Protein AF-A0A2I0NIT7-F1 (afdb_monomer_lite)

Foldseek 3Di:
DDDFLVLQPPDDPVNLVLLCVLLVHRVSSLVCLQVLQLVSQCVRPPDDSVNSLVRSQSSVCSVVVHHQCVVQVDPVSVVVVVVVLVVVLVPDLFPVSSSVSSNDGDDDPVPVVVVVVVCVVVVVVVVLVVPDDPPFQAEEEDQDPVLQVLCVVASHHYDYHNDLVVCQRVQVSGQEYEYEPVCVVHDHDPNGHYDYDPSVPDDRCVRCVLVVLLVCLQCVVVLVVVLVVVVVVCVVPVCVPVVQDVVNSVVVVVVSVQHHNPSDGDPPPDPVVNVVVVCVVCVVVVVVVVVVD

Sequence (293 aa):
MIKNLRDIPRIGEKSANRLTEHFGSEKQALDAVINGEIAALCEVEGMTEKSAISLIQEAHAANEGVGIRDFLKTTEAYGIYERLMDRMSGFAHTGYAKTKLRLYIPYPSGKKERILKLQEEIGNIIGMAGKLDESELSGLLAATPENFELAKRFPISVQLVSNPGEAVDVARGYSHVIMDTAFATIDFPDDIDYEFLDLKRAETWQVVPEKELVFFSRNLDSINSAILVLKMIRQHDSGFCGNVTDKDIERLSSGLEDLSSSSDMKSGVDAEIDRCQHVLASLDDVIGRMEKQ

Radius of gyration: 25.9 Å; chains: 1; bounding box: 70×43×70 Å

pLDDT: mean 82.14, std 9.06, range [46.06, 93.94]

Structure (mmCIF, N/CA/C/O backbone):
data_AF-A0A2I0NIT7-F1
#
_entry.id   AF-A0A2I0NIT7-F1
#
loop_
_atom_site.group_PDB
_atom_site.id
_atom_site.type_symbol
_atom_site.label_atom_id
_atom_site.label_alt_id
_atom_site.label_comp_id
_atom_site.label_asym_id
_atom_site.label_entity_id
_atom_site.label_seq_id
_atom_site.pdbx_PDB_ins_code
_atom_site.Cartn_x
_atom_site.Cartn_y
_atom_site.Cartn_z
_atom_site.occupancy
_atom_site.B_iso_or_equiv
_atom_site.auth_seq_id
_atom_site.auth_comp_id
_atom_site.auth_asym_id
_atom_site.auth_atom_id
_atom_site.pdbx_PDB_model_num
ATOM 1 N N . MET A 1 1 ? -1.864 12.645 24.988 1.00 71.19 1 MET A N 1
ATOM 2 C CA . MET A 1 1 ? -1.071 11.630 24.276 1.00 71.19 1 MET A CA 1
ATOM 3 C C . MET A 1 1 ? -1.073 10.376 25.115 1.00 71.19 1 MET A C 1
ATOM 5 O O . MET A 1 1 ? -0.707 10.473 26.286 1.00 71.19 1 MET A O 1
ATOM 9 N N . ILE A 1 2 ? -1.543 9.269 24.549 1.00 85.31 2 ILE A N 1
ATOM 10 C CA . ILE A 1 2 ? -1.523 7.961 25.213 1.00 85.31 2 ILE A CA 1
ATOM 11 C C . ILE A 1 2 ? -0.073 7.486 25.345 1.00 85.31 2 ILE A C 1
ATOM 13 O O . ILE A 1 2 ? 0.723 7.678 24.426 1.00 85.31 2 ILE A O 1
ATOM 17 N N . LYS A 1 3 ? 0.290 6.952 26.510 1.00 85.56 3 LYS A N 1
ATOM 18 C CA . LYS A 1 3 ? 1.644 6.460 26.808 1.00 85.56 3 LYS A CA 1
ATOM 19 C C . LYS A 1 3 ? 1.666 4.959 27.056 1.00 85.56 3 LYS A C 1
ATOM 21 O O . LYS A 1 3 ? 2.694 4.342 26.814 1.00 85.56 3 LYS A O 1
ATOM 26 N N . ASN A 1 4 ? 0.542 4.409 27.508 1.00 90.25 4 ASN A N 1
ATOM 27 C CA . ASN A 1 4 ? 0.365 3.001 27.835 1.00 90.25 4 ASN A CA 1
ATOM 28 C C . ASN A 1 4 ? -0.943 2.481 27.221 1.00 90.25 4 ASN A C 1
ATOM 30 O O . ASN A 1 4 ? -1.862 3.259 26.947 1.00 90.25 4 ASN A O 1
ATOM 34 N N . LEU A 1 5 ? -1.084 1.160 27.077 1.00 89.31 5 LEU A N 1
ATOM 35 C CA . LEU A 1 5 ? -2.302 0.553 26.514 1.00 89.31 5 LEU A CA 1
ATOM 36 C C . LEU A 1 5 ? -3.551 0.878 27.341 1.00 89.31 5 LEU A C 1
ATOM 38 O O . LEU A 1 5 ? -4.639 1.063 26.803 1.00 89.31 5 LEU A O 1
ATOM 42 N N . ARG A 1 6 ? -3.386 0.984 28.662 1.00 90.19 6 ARG A N 1
ATOM 43 C CA . ARG A 1 6 ? -4.471 1.276 29.613 1.00 90.19 6 ARG A CA 1
ATOM 44 C C . ARG A 1 6 ? -4.977 2.720 29.557 1.00 90.19 6 ARG A C 1
ATOM 46 O O . ARG A 1 6 ? -5.993 3.013 30.182 1.00 90.19 6 ARG A O 1
ATOM 53 N N . ASP A 1 7 ? -4.295 3.604 28.828 1.00 88.50 7 ASP A N 1
ATOM 54 C CA . ASP A 1 7 ? -4.785 4.963 28.572 1.00 88.50 7 ASP A CA 1
ATOM 55 C C . ASP A 1 7 ? -5.891 4.970 27.504 1.00 88.50 7 ASP A C 1
ATOM 57 O O . ASP A 1 7 ? -6.638 5.944 27.387 1.00 88.50 7 ASP A O 1
ATOM 61 N N . ILE A 1 8 ? -6.005 3.890 26.722 1.00 88.50 8 ILE A N 1
ATOM 62 C CA . ILE A 1 8 ? -7.043 3.731 25.709 1.00 88.50 8 ILE A CA 1
ATOM 63 C C . ILE A 1 8 ? -8.345 3.325 26.416 1.00 88.50 8 ILE A C 1
ATOM 65 O O . ILE A 1 8 ? -8.349 2.365 27.199 1.00 88.50 8 ILE A O 1
ATOM 69 N N . PRO A 1 9 ? -9.468 4.023 26.161 1.00 82.06 9 PRO A N 1
ATOM 70 C CA . PRO A 1 9 ? -10.766 3.618 26.681 1.00 82.06 9 PRO A CA 1
ATOM 71 C C . PRO A 1 9 ? -11.042 2.131 26.418 1.00 82.06 9 PRO A C 1
ATOM 73 O O . PRO A 1 9 ? -10.605 1.567 25.426 1.00 82.06 9 PRO A O 1
ATOM 76 N N . ARG A 1 10 ? -11.752 1.472 27.343 1.00 79.00 10 ARG A N 1
ATOM 77 C CA . ARG A 1 10 ? -12.179 0.059 27.230 1.00 79.00 10 ARG A CA 1
ATOM 78 C C . ARG A 1 10 ? -11.057 -0.994 27.207 1.00 79.00 10 ARG A C 1
ATOM 80 O O . ARG A 1 10 ? -11.372 -2.184 27.288 1.00 79.00 10 ARG A O 1
ATOM 87 N N . ILE A 1 11 ? -9.780 -0.608 27.233 1.00 86.31 11 ILE A N 1
ATOM 88 C CA . ILE A 1 11 ? -8.667 -1.529 27.487 1.00 86.31 11 ILE A CA 1
ATOM 89 C C . ILE A 1 11 ? -8.478 -1.722 28.996 1.00 86.31 11 ILE A C 1
ATOM 91 O O . ILE A 1 11 ? -7.903 -0.903 29.711 1.00 86.31 11 ILE A O 1
ATOM 95 N N . GLY A 1 12 ? -8.983 -2.851 29.492 1.00 85.00 12 GLY A N 1
ATOM 96 C CA . GLY A 1 12 ? -8.708 -3.332 30.845 1.00 85.00 12 GLY A CA 1
ATOM 97 C C . GLY A 1 12 ? -7.403 -4.128 30.935 1.00 85.00 12 GLY A C 1
ATOM 98 O O . GLY A 1 12 ? -6.825 -4.530 29.928 1.00 85.00 12 GLY A O 1
ATOM 99 N N . GLU A 1 13 ? -6.988 -4.441 32.163 1.00 87.12 13 GLU A N 1
ATOM 100 C CA . GLU A 1 13 ? -5.743 -5.166 32.473 1.00 87.12 13 GLU A CA 1
ATOM 101 C C . GLU A 1 13 ? -5.593 -6.485 31.706 1.00 87.12 13 GLU A C 1
ATOM 103 O O . GLU A 1 13 ? -4.551 -6.754 31.122 1.00 87.12 13 GLU A O 1
ATOM 108 N N . LYS A 1 14 ? -6.670 -7.270 31.601 1.00 87.19 14 LYS A N 1
ATOM 109 C CA . LYS A 1 14 ? -6.663 -8.533 30.846 1.00 87.19 14 LYS A CA 1
ATOM 110 C C . LYS A 1 14 ? -6.441 -8.349 29.344 1.00 87.19 14 LYS A C 1
ATOM 112 O O . LYS A 1 14 ? -5.881 -9.228 28.701 1.00 87.19 14 LYS A O 1
ATOM 117 N N . SER A 1 15 ? -6.937 -7.260 28.759 1.00 87.62 15 SER A N 1
ATOM 118 C CA . SER A 1 15 ? -6.736 -6.983 27.332 1.00 87.62 15 SER A CA 1
ATOM 119 C C . SER A 1 15 ? -5.341 -6.421 27.083 1.00 87.62 15 SER A C 1
ATOM 121 O O . SER A 1 15 ? -4.691 -6.845 26.136 1.00 87.62 15 SER A O 1
ATOM 123 N N . ALA A 1 16 ? -4.855 -5.547 27.970 1.00 90.44 16 ALA A N 1
ATOM 124 C CA . ALA A 1 16 ? -3.492 -5.026 27.912 1.00 90.44 16 ALA A CA 1
ATOM 125 C C . ALA A 1 16 ? -2.443 -6.142 28.044 1.00 90.44 16 ALA A C 1
ATOM 127 O O . ALA A 1 16 ? -1.497 -6.175 27.262 1.00 90.44 16 ALA A O 1
ATOM 128 N N . ASN A 1 17 ? -2.644 -7.090 28.967 1.00 91.50 17 ASN A N 1
ATOM 129 C CA . ASN A 1 17 ? -1.740 -8.228 29.141 1.00 91.50 17 ASN A CA 1
ATOM 130 C C . ASN A 1 17 ? -1.733 -9.136 27.908 1.00 91.50 17 ASN A C 1
ATOM 132 O O . ASN A 1 17 ? -0.659 -9.456 27.425 1.00 91.50 17 ASN A O 1
ATOM 136 N N . ARG A 1 18 ? -2.901 -9.473 27.343 1.00 91.69 18 ARG A N 1
ATOM 137 C CA . ARG A 1 18 ? -2.980 -10.285 26.112 1.00 91.69 18 ARG A CA 1
ATOM 138 C C . ARG A 1 18 ? -2.267 -9.635 24.929 1.00 91.69 18 ARG A C 1
ATOM 140 O O . ARG A 1 18 ? -1.533 -10.304 24.215 1.00 91.69 18 ARG A O 1
ATOM 147 N N . LEU A 1 19 ? -2.468 -8.330 24.737 1.00 89.38 19 LEU A N 1
ATOM 148 C CA . LEU A 1 19 ? -1.761 -7.570 23.707 1.00 89.38 19 LEU A CA 1
ATOM 149 C C . LEU A 1 19 ? -0.247 -7.584 23.969 1.00 89.38 19 LEU A C 1
ATOM 151 O O . LEU A 1 19 ? 0.535 -7.883 23.078 1.00 89.38 19 LEU A O 1
ATOM 155 N N . THR A 1 20 ? 0.169 -7.329 25.206 1.00 92.81 20 THR A N 1
ATOM 156 C CA . THR A 1 20 ? 1.590 -7.320 25.584 1.00 92.81 20 THR A CA 1
ATOM 157 C C . THR A 1 20 ? 2.249 -8.689 25.403 1.00 92.81 20 THR A C 1
ATOM 159 O O . THR A 1 20 ? 3.376 -8.754 24.927 1.00 92.81 20 THR A O 1
ATOM 162 N N . GLU A 1 21 ? 1.558 -9.776 25.751 1.00 91.12 21 GLU A N 1
ATOM 163 C CA . GLU A 1 21 ? 2.037 -11.149 25.559 1.00 91.12 21 GLU A CA 1
ATOM 164 C C . GLU A 1 21 ? 2.190 -11.489 24.075 1.00 91.12 21 GLU A C 1
ATOM 166 O O . GLU A 1 21 ? 3.210 -12.053 23.690 1.00 91.12 21 GLU A O 1
ATOM 171 N N . HIS A 1 22 ? 1.220 -11.107 23.239 1.00 88.38 22 HIS A N 1
ATOM 172 C CA . HIS A 1 22 ? 1.264 -11.380 21.803 1.00 88.38 22 HIS A CA 1
ATOM 173 C C . HIS A 1 22 ? 2.363 -10.579 21.088 1.00 88.38 22 HIS A C 1
ATOM 175 O O . HIS A 1 22 ? 3.161 -11.142 20.347 1.00 88.38 22 HIS A O 1
ATOM 181 N N . PHE A 1 23 ? 2.448 -9.271 21.346 1.00 83.06 23 PHE A N 1
ATOM 182 C CA . PHE A 1 23 ? 3.416 -8.380 20.693 1.00 83.06 23 PHE A CA 1
ATOM 183 C C . PHE A 1 23 ? 4.796 -8.360 21.375 1.00 83.06 23 PHE A C 1
ATOM 185 O O . PHE A 1 23 ? 5.691 -7.645 20.932 1.00 83.06 23 PHE A O 1
ATOM 192 N N . GLY A 1 24 ? 4.981 -9.100 22.472 1.00 86.62 24 GLY A N 1
ATOM 193 C CA . GLY A 1 24 ? 6.237 -9.219 23.222 1.00 86.62 24 GLY A CA 1
ATOM 194 C C . GLY A 1 24 ? 6.539 -8.069 24.193 1.00 86.62 24 GLY A C 1
ATOM 195 O O . GLY A 1 24 ? 7.255 -8.269 25.177 1.00 86.62 24 GLY A O 1
ATOM 196 N N . SER A 1 25 ? 5.994 -6.870 23.972 1.00 90.62 25 SER A N 1
ATOM 197 C CA . SER A 1 25 ? 6.087 -5.755 24.921 1.00 90.62 25 SER A CA 1
ATOM 198 C C . SER A 1 25 ? 4.899 -4.798 24.827 1.00 90.62 25 SER A C 1
ATOM 200 O O . SER A 1 25 ? 4.266 -4.666 23.780 1.00 90.62 25 SER A O 1
ATOM 202 N N . GLU A 1 26 ? 4.621 -4.071 25.916 1.00 91.94 26 GLU A N 1
ATOM 203 C CA . GLU A 1 26 ? 3.537 -3.077 25.945 1.00 91.94 26 GLU A CA 1
ATOM 204 C C . GLU A 1 26 ? 3.777 -1.965 24.918 1.00 91.94 26 GLU A C 1
ATOM 206 O O . GLU A 1 26 ? 2.840 -1.490 24.280 1.00 91.94 26 GLU A O 1
ATOM 211 N N . LYS A 1 27 ? 5.045 -1.587 24.714 1.00 88.25 27 LYS A N 1
ATOM 212 C CA . LYS A 1 27 ? 5.421 -0.586 23.719 1.00 88.25 27 LYS A CA 1
ATOM 213 C C . LYS A 1 27 ? 5.084 -1.055 22.303 1.00 88.25 27 LYS A C 1
ATOM 215 O O . LYS A 1 27 ? 4.437 -0.315 21.578 1.00 88.25 27 LYS A O 1
ATOM 220 N N . GLN A 1 28 ? 5.476 -2.275 21.930 1.00 82.44 28 GLN A N 1
ATOM 221 C CA . GLN A 1 28 ? 5.192 -2.818 20.595 1.00 82.44 28 GLN A CA 1
ATOM 222 C C . GLN A 1 28 ? 3.690 -2.979 20.355 1.00 82.44 28 GLN A C 1
ATOM 224 O O . GLN A 1 28 ? 3.200 -2.628 19.289 1.00 82.44 28 GLN A O 1
ATOM 229 N N . ALA A 1 29 ? 2.946 -3.429 21.366 1.00 88.25 29 ALA A N 1
ATOM 230 C CA . ALA A 1 29 ? 1.492 -3.490 21.292 1.00 88.25 29 ALA A CA 1
ATOM 231 C C . ALA A 1 29 ? 0.857 -2.102 21.103 1.00 88.25 29 ALA A C 1
ATOM 233 O O . ALA A 1 29 ? -0.065 -1.940 20.305 1.00 88.25 29 ALA A O 1
ATOM 234 N N . LEU A 1 30 ? 1.332 -1.092 21.838 1.00 90.00 30 LEU A N 1
ATOM 235 C CA . LEU A 1 30 ? 0.838 0.276 21.703 1.00 90.00 30 LEU A CA 1
ATOM 236 C C . LEU A 1 30 ? 1.176 0.860 20.326 1.00 90.00 30 LEU A C 1
ATOM 238 O O . LEU A 1 30 ? 0.314 1.490 19.716 1.00 90.00 30 LEU A O 1
ATOM 242 N N . ASP A 1 31 ? 2.391 0.621 19.830 1.00 83.75 31 ASP A N 1
ATOM 243 C CA . ASP A 1 31 ? 2.833 1.046 18.501 1.00 83.75 31 ASP A CA 1
ATOM 244 C C . ASP A 1 31 ? 1.951 0.411 17.409 1.00 83.75 31 ASP A C 1
ATOM 246 O O . ASP A 1 31 ? 1.450 1.133 16.546 1.00 83.75 31 ASP A O 1
ATOM 250 N N . ALA A 1 32 ? 1.651 -0.890 17.502 1.00 81.75 32 ALA A N 1
ATOM 251 C CA . ALA A 1 32 ? 0.750 -1.586 16.577 1.00 81.75 32 ALA A CA 1
ATOM 252 C C . ALA A 1 32 ? -0.663 -0.971 16.555 1.00 81.75 32 ALA A C 1
ATOM 254 O O . ALA A 1 32 ? -1.250 -0.750 15.491 1.00 81.75 32 ALA A O 1
ATOM 255 N N . VAL A 1 33 ? -1.203 -0.613 17.727 1.00 88.62 33 VAL A N 1
ATOM 256 C CA . VAL A 1 33 ? -2.505 0.068 17.826 1.00 88.62 33 VAL A CA 1
ATOM 257 C C . VAL A 1 33 ? -2.450 1.480 17.235 1.00 88.62 33 VAL A C 1
ATOM 259 O O . VAL A 1 33 ? -3.346 1.865 16.486 1.00 88.62 33 VAL A O 1
ATOM 262 N N . ILE A 1 34 ? -1.419 2.267 17.547 1.00 85.06 34 ILE A N 1
ATOM 263 C CA . ILE A 1 34 ? -1.290 3.650 17.060 1.00 85.06 34 ILE A CA 1
ATOM 264 C C . ILE A 1 34 ? -1.118 3.682 15.538 1.00 85.06 34 ILE A C 1
ATOM 266 O O . ILE A 1 34 ? -1.751 4.507 14.874 1.00 85.06 34 ILE A O 1
ATOM 270 N N . ASN A 1 35 ? -0.309 2.774 14.992 1.00 80.50 35 ASN A N 1
ATOM 271 C CA . ASN A 1 35 ? -0.033 2.677 13.558 1.00 80.50 35 ASN A CA 1
ATOM 272 C C . ASN A 1 35 ? -1.198 2.075 12.761 1.00 80.50 35 ASN A C 1
ATOM 274 O O . ASN A 1 35 ? -1.220 2.179 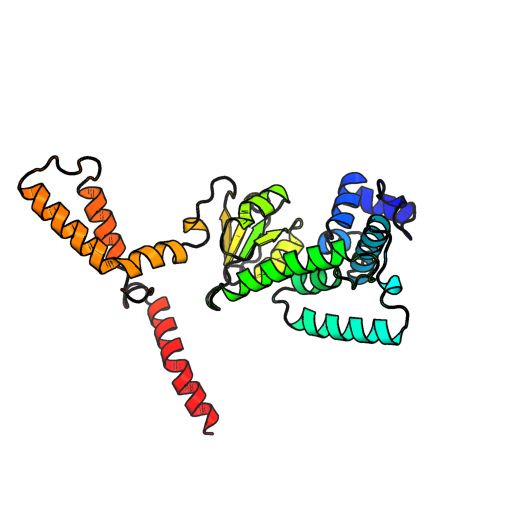11.536 1.00 80.50 35 ASN A O 1
ATOM 278 N N . GLY A 1 36 ? -2.193 1.503 13.444 1.00 82.69 36 GLY A N 1
ATOM 279 C CA . GLY A 1 36 ? -3.371 0.932 12.808 1.00 82.69 36 GLY A CA 1
ATOM 280 C C . GLY A 1 36 ? -3.103 -0.414 12.137 1.00 82.69 36 GLY A C 1
ATOM 281 O O . GLY A 1 36 ? -3.652 -0.679 11.069 1.00 82.69 36 GLY A O 1
ATOM 282 N N . GLU A 1 37 ? -2.274 -1.261 12.751 1.00 79.56 37 GLU A N 1
ATOM 283 C CA . GLU A 1 37 ? -1.914 -2.597 12.256 1.00 79.56 37 GLU A CA 1
ATOM 284 C C . GLU A 1 37 ? -3.060 -3.597 12.494 1.00 79.56 37 GLU A C 1
ATOM 286 O O . GLU A 1 37 ? -3.019 -4.448 13.383 1.00 79.56 37 GLU A O 1
ATOM 291 N N . ILE A 1 38 ? -4.143 -3.458 11.722 1.00 83.25 38 ILE A N 1
ATOM 292 C CA . ILE A 1 38 ? -5.390 -4.210 11.940 1.00 83.25 38 ILE A CA 1
ATOM 293 C C . ILE A 1 38 ? -5.164 -5.721 11.848 1.00 83.25 38 ILE A C 1
ATOM 295 O O . ILE A 1 38 ? -5.702 -6.454 12.678 1.00 83.25 38 ILE A O 1
ATOM 299 N N . ALA A 1 39 ? -4.372 -6.187 10.880 1.00 74.56 39 ALA A N 1
ATOM 300 C CA . ALA A 1 39 ? -4.123 -7.613 10.700 1.00 74.56 39 ALA A CA 1
ATOM 301 C C . ALA A 1 39 ? -3.380 -8.210 11.902 1.00 74.56 39 ALA A C 1
ATOM 303 O O . ALA A 1 39 ? -3.858 -9.182 12.479 1.00 74.56 39 ALA A O 1
ATOM 304 N N . ALA A 1 40 ? -2.287 -7.576 12.342 1.00 76.62 40 ALA A N 1
ATOM 305 C CA . ALA A 1 40 ? -1.541 -7.999 13.529 1.00 76.62 40 ALA A CA 1
ATOM 306 C C . ALA A 1 40 ? -2.426 -8.022 14.788 1.00 76.62 40 ALA A C 1
ATOM 308 O O . ALA A 1 40 ? -2.362 -8.941 15.598 1.00 76.62 40 ALA A O 1
ATOM 309 N N . LEU A 1 41 ? -3.330 -7.050 14.939 1.00 84.31 41 LEU A N 1
ATOM 310 C CA . LEU A 1 41 ? -4.280 -7.056 16.052 1.00 84.31 41 LEU A CA 1
ATOM 311 C C . LEU A 1 41 ? -5.270 -8.225 15.980 1.00 84.31 41 LEU A C 1
ATOM 313 O O . LEU A 1 41 ? -5.652 -8.736 17.029 1.00 84.31 41 LEU A O 1
ATOM 317 N N . CYS A 1 42 ? -5.691 -8.654 14.788 1.00 82.25 42 CYS A N 1
ATOM 318 C CA . CYS A 1 42 ? -6.625 -9.773 14.619 1.00 82.25 42 CYS A CA 1
ATOM 319 C C . CYS A 1 42 ? -6.020 -11.141 14.966 1.00 82.25 42 CYS A C 1
ATOM 321 O O . CYS A 1 42 ? -6.771 -12.081 15.210 1.00 82.25 42 CYS A O 1
ATOM 323 N N . GLU A 1 43 ? -4.693 -11.263 15.027 1.00 81.31 43 GLU A N 1
ATOM 324 C CA . GLU A 1 43 ? -4.019 -12.495 15.464 1.00 81.31 43 GLU A CA 1
ATOM 325 C C . GLU A 1 43 ? -4.094 -12.707 16.981 1.00 81.31 43 GLU A C 1
ATOM 327 O O . GLU A 1 43 ? -3.906 -13.819 17.482 1.00 81.31 43 GLU A O 1
ATOM 332 N N . VAL A 1 44 ? -4.410 -11.651 17.731 1.00 87.31 44 VAL A N 1
ATOM 333 C CA . VAL A 1 44 ? -4.586 -11.717 19.179 1.00 87.31 44 VAL A CA 1
ATOM 334 C C . VAL A 1 44 ? -5.857 -12.500 19.500 1.00 87.31 44 VAL A C 1
ATOM 336 O O . VAL A 1 44 ? -6.943 -12.199 19.002 1.00 87.31 44 VAL A O 1
ATOM 339 N N . GLU A 1 45 ? -5.753 -13.477 20.402 1.00 81.56 45 GLU A N 1
ATOM 340 C CA . GLU A 1 45 ? -6.876 -14.345 20.756 1.00 81.56 45 GLU A CA 1
ATOM 341 C C . GLU A 1 45 ? -8.121 -13.550 21.206 1.00 81.56 45 GLU A C 1
ATOM 343 O O . GLU A 1 45 ? -8.111 -12.773 22.175 1.00 81.56 45 GLU A O 1
ATOM 348 N N . GLY A 1 46 ? -9.229 -13.786 20.497 1.00 82.75 46 GLY A N 1
ATOM 349 C CA . GLY A 1 46 ? -10.513 -13.129 20.736 1.00 82.75 46 GLY A CA 1
ATOM 350 C C . GLY A 1 46 ? -10.630 -11.724 20.139 1.00 82.75 46 GLY A C 1
ATOM 351 O O . GLY A 1 46 ? -11.606 -11.033 20.444 1.00 82.75 46 GLY A O 1
ATOM 352 N N . MET A 1 47 ? -9.676 -11.291 19.310 1.00 86.88 47 MET A N 1
ATOM 353 C CA . MET A 1 47 ? -9.753 -10.039 18.564 1.00 86.88 47 MET A CA 1
ATOM 354 C C . MET A 1 47 ? -10.340 -10.278 17.169 1.00 86.88 47 MET A C 1
ATOM 356 O O . MET A 1 47 ? -9.790 -10.990 16.343 1.00 86.88 47 MET A O 1
ATOM 360 N N . THR A 1 48 ? -11.482 -9.654 16.898 1.00 88.00 48 THR A N 1
ATOM 361 C CA . THR A 1 48 ? -12.077 -9.585 15.554 1.00 88.00 48 THR A CA 1
ATOM 362 C C . THR A 1 48 ? -11.603 -8.335 14.813 1.00 88.00 48 THR A C 1
ATOM 364 O O . THR A 1 48 ? -11.242 -7.343 15.448 1.00 88.00 48 THR A O 1
ATOM 367 N N . GLU A 1 49 ? -11.731 -8.310 13.486 1.00 84.12 49 GLU A N 1
ATOM 368 C CA . GLU A 1 49 ? -11.453 -7.117 12.669 1.00 84.12 49 GLU A CA 1
ATOM 369 C C . GLU A 1 49 ? -12.230 -5.886 13.161 1.00 84.12 49 GLU A C 1
ATOM 371 O O . GLU A 1 49 ? -11.674 -4.808 13.366 1.00 84.12 49 GLU A O 1
ATOM 376 N N . LYS A 1 50 ? -13.520 -6.062 13.466 1.00 85.75 50 LYS A N 1
ATOM 377 C CA . LYS A 1 50 ? -14.373 -4.983 13.973 1.00 85.75 50 LYS A CA 1
ATOM 378 C C . LYS A 1 50 ? -13.897 -4.451 15.327 1.00 85.75 50 LYS A C 1
ATOM 380 O O . LYS A 1 50 ? -13.948 -3.244 15.560 1.00 85.75 50 LYS A O 1
ATOM 385 N N . SER A 1 51 ? -13.451 -5.330 16.225 1.00 87.94 51 SER A N 1
ATOM 386 C CA . SER A 1 51 ? -12.904 -4.905 17.518 1.00 87.94 51 SER A CA 1
ATOM 387 C C . SER A 1 51 ? -11.523 -4.266 17.379 1.00 87.94 51 SER A C 1
ATOM 389 O O . SER A 1 51 ? -11.260 -3.300 18.086 1.00 87.94 51 SER A O 1
ATOM 391 N N . ALA A 1 52 ? -10.684 -4.731 16.448 1.00 88.94 52 ALA A N 1
ATOM 392 C CA . ALA A 1 52 ? -9.389 -4.123 16.150 1.00 88.94 52 ALA A CA 1
ATOM 393 C C . ALA A 1 52 ? -9.554 -2.695 15.601 1.00 88.94 52 ALA A C 1
ATOM 395 O O . ALA A 1 52 ? -8.959 -1.761 16.134 1.00 88.94 52 ALA A O 1
ATOM 396 N N . ILE A 1 53 ? -10.445 -2.497 14.620 1.00 88.62 53 ILE A N 1
ATOM 397 C CA . ILE A 1 53 ? -10.785 -1.164 14.093 1.00 88.62 53 ILE A CA 1
ATOM 398 C C . ILE A 1 53 ? -11.303 -0.256 15.215 1.00 88.62 53 ILE A C 1
ATOM 400 O O . ILE A 1 53 ? -10.848 0.878 15.348 1.00 88.62 53 ILE A O 1
ATOM 404 N N . SER A 1 54 ? -12.225 -0.755 16.048 1.00 88.44 54 SER A N 1
ATOM 405 C CA . SER A 1 54 ? -12.760 0.016 17.178 1.00 88.44 54 SER A CA 1
ATOM 406 C C . SER A 1 54 ? -11.661 0.421 18.161 1.00 88.44 54 SER A C 1
ATOM 408 O O . SER A 1 54 ? -11.663 1.552 18.638 1.00 88.44 54 SER A O 1
ATOM 410 N N . LEU A 1 55 ? -10.718 -0.478 18.455 1.00 90.62 55 LEU A N 1
ATOM 411 C CA . LEU A 1 55 ? -9.599 -0.211 19.354 1.00 90.62 55 LEU A CA 1
ATOM 412 C C . LEU A 1 55 ? -8.681 0.890 18.807 1.00 90.62 55 LEU A C 1
ATOM 414 O O . LEU A 1 55 ? -8.342 1.824 19.533 1.00 90.62 55 LEU A O 1
ATOM 418 N N . ILE A 1 56 ? -8.318 0.808 17.527 1.00 91.00 56 ILE A N 1
ATOM 419 C CA . ILE A 1 56 ? -7.477 1.815 16.867 1.00 91.00 56 ILE A CA 1
ATOM 420 C C . ILE A 1 56 ? -8.179 3.175 16.863 1.00 91.00 56 ILE A C 1
ATOM 422 O O . ILE A 1 56 ? -7.582 4.179 17.250 1.00 91.00 56 ILE A O 1
ATOM 426 N N . GLN A 1 57 ? -9.464 3.218 16.499 1.00 89.06 57 GLN A N 1
ATOM 427 C CA . GLN A 1 57 ? -10.244 4.457 16.514 1.00 89.06 57 GLN A CA 1
ATOM 428 C C . GLN A 1 57 ? -10.327 5.068 17.921 1.00 89.06 57 GLN A C 1
ATOM 430 O O . GLN A 1 57 ? -10.257 6.288 18.063 1.00 89.06 57 GLN A O 1
ATOM 435 N N . GLU A 1 58 ? -10.450 4.250 18.970 1.00 89.38 58 GLU A N 1
ATOM 436 C CA . GLU A 1 58 ? -10.439 4.720 20.361 1.00 89.38 58 GLU A CA 1
ATOM 437 C C . GLU A 1 58 ? -9.067 5.264 20.777 1.00 89.38 58 GLU A C 1
ATOM 439 O O . GLU A 1 58 ? -8.995 6.302 21.440 1.00 89.38 58 GLU A O 1
ATOM 444 N N . ALA A 1 59 ? -7.981 4.621 20.347 1.00 90.62 59 ALA A N 1
ATOM 445 C CA . ALA A 1 59 ? -6.626 5.102 20.583 1.00 90.62 59 ALA A CA 1
ATOM 446 C C . ALA A 1 59 ? -6.364 6.437 19.869 1.00 90.62 59 ALA A C 1
ATOM 448 O O . ALA A 1 59 ? -5.868 7.384 20.485 1.00 90.62 59 ALA A O 1
ATOM 449 N N . HIS A 1 60 ? -6.754 6.554 18.596 1.00 88.50 60 HIS A N 1
ATOM 450 C CA . HIS A 1 60 ? -6.675 7.804 17.832 1.00 88.50 60 HIS A CA 1
ATOM 451 C C . HIS A 1 60 ? -7.518 8.898 18.480 1.00 88.50 60 HIS A C 1
ATOM 453 O O . HIS A 1 60 ? -7.019 10.004 18.684 1.00 88.50 60 HIS A O 1
ATOM 459 N N . ALA A 1 61 ? -8.738 8.576 18.915 1.00 88.12 61 ALA A N 1
ATOM 460 C CA . ALA A 1 61 ? -9.601 9.524 19.607 1.00 88.12 61 ALA A CA 1
ATOM 461 C C . ALA A 1 61 ? -8.992 10.018 20.925 1.00 88.12 61 ALA A C 1
ATOM 463 O O . ALA A 1 61 ? -9.055 11.211 21.220 1.00 88.12 61 ALA A O 1
ATOM 464 N N . ALA A 1 62 ? -8.352 9.137 21.698 1.00 87.25 62 ALA A N 1
ATOM 465 C CA . ALA A 1 62 ? -7.638 9.516 22.915 1.00 87.25 62 ALA A CA 1
ATOM 466 C C . ALA A 1 62 ? -6.409 10.399 22.623 1.00 87.25 62 ALA A C 1
ATOM 468 O O . ALA A 1 62 ? -6.076 11.291 23.410 1.00 87.25 62 ALA A O 1
ATOM 469 N N . ASN A 1 63 ? -5.739 10.185 21.488 1.00 86.31 63 ASN A N 1
ATOM 470 C CA . ASN A 1 63 ? -4.565 10.960 21.095 1.00 86.31 63 ASN A CA 1
ATOM 471 C C . ASN A 1 63 ? -4.927 12.342 20.538 1.00 86.31 63 ASN A C 1
ATOM 473 O O . ASN A 1 63 ? -4.289 13.340 20.877 1.00 86.31 63 ASN A O 1
ATOM 477 N N . GLU A 1 64 ? -5.961 12.405 19.705 1.00 83.25 64 GLU A N 1
ATOM 478 C CA . GLU A 1 64 ? -6.401 13.618 19.018 1.00 83.25 64 GLU A CA 1
ATOM 479 C C . GLU A 1 64 ? -7.457 14.397 19.820 1.00 83.25 64 GLU A C 1
ATOM 481 O O . GLU A 1 64 ? -7.723 15.568 19.530 1.00 83.25 64 GLU A O 1
ATOM 486 N N . GLY A 1 65 ? -8.028 13.787 20.861 1.00 86.62 65 GLY A N 1
ATOM 487 C CA . GLY A 1 65 ? -9.058 14.362 21.728 1.00 86.62 65 GLY A CA 1
ATOM 488 C C . GLY A 1 65 ? -10.430 14.476 21.063 1.00 86.62 65 GLY A C 1
ATOM 489 O O . GLY A 1 65 ? -11.236 15.298 21.493 1.00 86.62 65 GLY A O 1
ATOM 490 N N . VAL A 1 66 ? -10.660 13.729 19.981 1.00 87.81 66 VAL A N 1
ATOM 491 C CA . VAL A 1 66 ? -11.892 13.750 19.185 1.00 87.81 66 VAL A CA 1
ATOM 492 C C . VAL A 1 66 ? -12.163 12.353 18.648 1.00 87.81 66 VAL A C 1
ATOM 494 O O . VAL A 1 66 ? -11.310 11.771 17.989 1.00 87.81 66 VAL A O 1
ATOM 497 N N . GLY A 1 67 ? -13.367 11.844 18.878 1.00 87.62 67 GLY A N 1
ATOM 498 C CA . GLY A 1 67 ? -13.861 10.602 18.302 1.00 87.62 67 GLY A CA 1
ATOM 499 C C . GLY A 1 67 ? -14.881 10.824 17.187 1.00 87.62 67 GLY A C 1
ATOM 500 O O . GLY A 1 67 ? -15.436 11.904 16.986 1.00 87.62 67 GLY A O 1
ATOM 501 N N . ILE A 1 68 ? -15.207 9.737 16.492 1.00 87.50 68 ILE A N 1
ATOM 502 C CA . ILE A 1 68 ? -16.144 9.733 15.361 1.00 87.50 68 ILE A CA 1
ATOM 503 C C . ILE A 1 68 ? -17.532 10.318 15.698 1.00 87.50 68 ILE A C 1
ATOM 505 O O . ILE A 1 68 ? -18.168 10.968 14.865 1.00 87.50 68 ILE A O 1
ATOM 509 N N . ARG A 1 69 ? -17.998 10.132 16.940 1.00 88.12 69 ARG A N 1
ATOM 510 C CA . ARG A 1 69 ? -19.303 10.616 17.425 1.00 88.12 69 ARG A CA 1
ATOM 511 C C . ARG A 1 69 ? -19.340 12.120 17.711 1.00 88.12 69 ARG A C 1
ATOM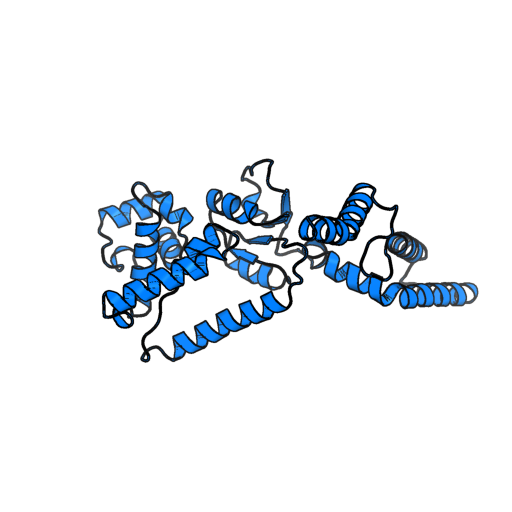 513 O O . ARG A 1 69 ? -20.435 12.674 17.790 1.00 88.12 69 ARG A O 1
ATOM 520 N N . ASP A 1 70 ? -18.191 12.788 17.811 1.00 88.94 70 ASP A N 1
ATOM 521 C CA . ASP A 1 70 ? -18.140 14.244 18.003 1.00 88.94 70 ASP A CA 1
ATOM 522 C C . ASP A 1 70 ? -18.597 14.999 16.748 1.00 88.94 70 ASP A C 1
ATOM 524 O O . ASP A 1 70 ? -19.193 16.078 16.844 1.00 88.94 70 ASP A O 1
ATOM 528 N N . PHE A 1 71 ? -18.375 14.401 15.572 1.00 90.81 71 PHE A N 1
ATOM 529 C CA . PHE A 1 71 ? -18.928 14.861 14.301 1.00 90.81 71 PHE A CA 1
ATOM 530 C C . PHE A 1 71 ? -20.265 14.174 13.983 1.00 90.81 71 PHE A C 1
ATOM 532 O O . PHE A 1 71 ? -21.272 14.840 13.738 1.00 90.81 71 PHE A O 1
ATOM 539 N N . LEU A 1 72 ? -20.306 12.839 14.037 1.00 92.19 72 LEU A N 1
ATOM 540 C CA . LEU A 1 72 ? -21.485 12.032 13.704 1.00 92.19 72 LEU A CA 1
ATOM 541 C C . LEU A 1 72 ? -22.396 11.848 14.925 1.00 92.19 72 LEU A C 1
ATOM 543 O O . LEU A 1 72 ? -22.533 10.750 15.473 1.00 92.19 72 LEU A O 1
ATOM 547 N N . LYS A 1 73 ? -23.017 12.951 15.358 1.00 90.06 73 LYS A N 1
ATOM 548 C CA . LYS A 1 73 ? -23.796 13.014 16.607 1.00 90.06 73 LYS A CA 1
ATOM 549 C C . LYS A 1 73 ? -25.064 12.164 16.603 1.00 90.06 73 LYS A C 1
ATOM 551 O O . LYS A 1 73 ? -25.463 11.674 17.656 1.00 90.06 73 LYS A O 1
ATOM 556 N N . THR A 1 74 ? -25.712 12.004 15.450 1.00 93.94 74 THR A N 1
ATOM 557 C CA . THR A 1 74 ? -26.962 11.240 15.337 1.00 93.94 74 THR A CA 1
ATOM 558 C C . THR A 1 74 ? -26.720 9.853 14.754 1.00 93.94 74 THR A C 1
ATOM 560 O O . THR A 1 74 ? -25.748 9.611 14.031 1.00 93.94 74 THR A O 1
ATOM 563 N N . THR A 1 75 ? -27.618 8.921 15.064 1.00 92.44 75 THR A N 1
ATOM 564 C CA . THR A 1 75 ? -27.580 7.560 14.514 1.00 92.44 75 THR A CA 1
ATOM 565 C C . THR A 1 75 ? -27.739 7.580 12.996 1.00 92.44 75 THR A C 1
ATOM 567 O O . THR A 1 75 ? -27.085 6.809 12.300 1.00 92.44 75 THR A O 1
ATOM 570 N N . GLU A 1 76 ? -28.536 8.507 12.469 1.00 93.44 76 GLU A N 1
ATOM 571 C CA . GLU A 1 76 ? -28.759 8.693 11.037 1.00 93.44 76 GLU A CA 1
ATOM 572 C C . GLU A 1 76 ? -27.490 9.188 10.337 1.00 93.44 76 GLU A C 1
ATOM 574 O O . GLU A 1 76 ? -27.126 8.650 9.293 1.00 93.44 76 GLU A O 1
ATOM 579 N N . ALA A 1 77 ? -26.781 10.161 10.924 1.00 91.50 77 ALA A N 1
ATOM 580 C CA . ALA A 1 77 ? -25.516 10.661 10.387 1.00 91.50 77 ALA A CA 1
ATOM 581 C C . ALA A 1 77 ? -24.452 9.557 10.366 1.00 91.50 77 ALA A C 1
ATOM 583 O O . ALA A 1 77 ? -23.773 9.368 9.357 1.00 91.50 77 ALA A O 1
ATOM 584 N N . TYR A 1 78 ? -24.363 8.780 11.449 1.00 91.44 78 TYR A N 1
ATOM 585 C CA . TYR A 1 78 ? -23.487 7.613 11.506 1.00 91.44 78 TYR A CA 1
ATOM 586 C C . TYR A 1 78 ? -23.864 6.559 10.452 1.00 91.44 78 TYR A C 1
ATOM 588 O O . TYR A 1 78 ? -22.996 6.035 9.763 1.00 91.44 78 TYR A O 1
ATOM 596 N N . GLY A 1 79 ? -25.160 6.304 10.251 1.00 91.81 79 GLY A N 1
ATOM 597 C CA . GLY A 1 79 ? -25.639 5.383 9.220 1.00 91.81 79 GLY A CA 1
ATOM 598 C C . GLY A 1 79 ? -25.343 5.847 7.789 1.00 91.81 79 GLY A C 1
ATOM 599 O O . GLY A 1 79 ? -25.091 5.016 6.920 1.00 91.81 79 GLY A O 1
ATOM 600 N N . ILE A 1 80 ? -25.351 7.159 7.519 1.00 92.88 80 ILE A N 1
ATOM 601 C CA . ILE A 1 80 ? -24.913 7.708 6.224 1.00 92.88 80 ILE A CA 1
ATOM 602 C C . ILE A 1 80 ? -23.413 7.477 6.031 1.00 92.88 80 ILE A C 1
ATOM 604 O O . ILE A 1 80 ? -23.013 7.017 4.965 1.00 92.88 80 ILE A O 1
ATOM 608 N N . TYR A 1 81 ? -22.604 7.764 7.053 1.00 91.81 81 TYR A N 1
ATOM 609 C CA . TYR A 1 81 ? -21.162 7.524 7.024 1.00 91.81 81 TYR A CA 1
ATOM 610 C C . TYR A 1 81 ? -20.830 6.057 6.733 1.00 91.81 81 TYR A C 1
ATOM 612 O O . TYR A 1 81 ? -20.072 5.799 5.807 1.00 91.81 81 TYR A O 1
ATOM 620 N N . GLU A 1 82 ? -21.444 5.102 7.438 1.00 90.06 82 GLU A N 1
ATOM 621 C CA . GLU A 1 82 ? -21.199 3.669 7.206 1.00 90.06 82 GLU A CA 1
ATOM 622 C C . GLU A 1 82 ? -21.491 3.278 5.751 1.00 90.06 82 GLU A C 1
ATOM 624 O O . GLU A 1 82 ? -20.665 2.641 5.104 1.00 90.06 82 GLU A O 1
ATOM 629 N N . ARG A 1 83 ? -22.610 3.750 5.179 1.00 92.62 83 ARG A N 1
ATOM 630 C CA . ARG A 1 83 ? -22.941 3.490 3.767 1.00 92.62 83 ARG A CA 1
ATOM 631 C C . ARG A 1 83 ? -21.941 4.111 2.791 1.00 92.62 83 ARG A C 1
ATOM 633 O O . ARG A 1 83 ? -21.682 3.531 1.738 1.00 92.62 83 ARG A O 1
ATOM 640 N N . LEU A 1 84 ? -21.414 5.297 3.103 1.00 91.38 84 LEU A N 1
ATOM 641 C CA . LEU A 1 84 ? -20.369 5.928 2.297 1.00 91.38 84 LEU A CA 1
ATOM 642 C C . LEU A 1 84 ? -19.075 5.121 2.371 1.00 91.38 84 LEU A C 1
ATOM 644 O O . LEU A 1 84 ? -18.494 4.828 1.330 1.00 91.38 84 LEU A O 1
ATOM 648 N N . MET A 1 85 ? -18.671 4.704 3.570 1.00 89.25 85 MET A N 1
ATOM 649 C CA . MET A 1 85 ? -17.482 3.882 3.773 1.00 89.25 85 MET A CA 1
ATOM 650 C C . MET A 1 85 ? -17.592 2.532 3.072 1.00 89.25 85 MET A C 1
ATOM 652 O O . MET A 1 85 ? -16.641 2.117 2.414 1.00 89.25 85 MET A O 1
ATOM 656 N N . ASP A 1 86 ? -18.747 1.871 3.127 1.00 88.75 86 ASP A N 1
ATOM 657 C CA . ASP A 1 86 ? -18.982 0.624 2.396 1.00 88.75 86 ASP A CA 1
ATOM 658 C C . ASP A 1 86 ? -18.824 0.823 0.886 1.00 88.75 86 ASP A C 1
ATOM 660 O O . ASP A 1 86 ? -18.179 0.017 0.216 1.00 88.75 86 ASP A O 1
ATOM 664 N N . ARG A 1 87 ? -19.347 1.930 0.347 1.00 90.50 87 ARG A N 1
ATOM 665 C CA . ARG A 1 87 ? -19.247 2.217 -1.086 1.00 90.50 87 ARG A CA 1
ATOM 666 C C . ARG A 1 87 ? -17.837 2.613 -1.514 1.00 90.50 87 ARG A C 1
ATOM 668 O O . ARG A 1 87 ? -17.386 2.147 -2.550 1.00 90.50 87 ARG A O 1
ATOM 675 N N . MET A 1 88 ? -17.145 3.435 -0.729 1.00 86.38 88 MET A N 1
ATOM 676 C CA . MET A 1 88 ? -15.757 3.833 -0.992 1.00 86.38 88 MET A CA 1
ATOM 677 C C . MET A 1 88 ? -14.810 2.638 -0.896 1.00 86.38 88 MET A C 1
ATOM 679 O O . MET A 1 88 ? -13.994 2.418 -1.782 1.00 86.38 88 MET A O 1
ATOM 683 N N . SER A 1 89 ? -14.954 1.839 0.160 1.00 84.56 89 SER A N 1
ATOM 684 C CA . SER A 1 89 ? -14.116 0.663 0.390 1.00 84.56 89 SER A CA 1
ATOM 685 C C . SER A 1 89 ? -14.362 -0.449 -0.637 1.00 84.56 89 SER A C 1
ATOM 687 O O . SER A 1 89 ? -13.473 -1.256 -0.877 1.00 84.56 89 SER A O 1
ATOM 689 N N . GLY A 1 90 ? -15.515 -0.458 -1.315 1.00 82.25 90 GLY A N 1
ATOM 690 C CA . GLY A 1 90 ? -15.781 -1.342 -2.453 1.00 82.25 90 GLY A CA 1
ATOM 691 C C . GLY A 1 90 ? -14.888 -1.106 -3.678 1.00 82.25 90 GLY A C 1
ATOM 692 O O . GLY A 1 90 ? -14.773 -2.006 -4.501 1.00 82.25 90 GLY A O 1
ATOM 693 N N . PHE A 1 91 ? -14.242 0.059 -3.791 1.00 80.56 91 PHE A N 1
ATOM 694 C CA . PHE A 1 91 ? -13.260 0.345 -4.846 1.00 80.56 91 PHE A CA 1
ATOM 695 C C . PHE A 1 91 ? -11.824 -0.016 -4.447 1.00 80.56 91 PHE A C 1
ATOM 697 O O . PHE A 1 91 ? -10.910 0.126 -5.254 1.00 80.56 91 PHE A O 1
ATOM 704 N N . ALA A 1 92 ? -11.594 -0.440 -3.202 1.00 77.44 92 ALA A N 1
ATOM 705 C CA . ALA A 1 92 ? -10.267 -0.834 -2.762 1.00 77.44 92 ALA A CA 1
ATOM 706 C C . ALA A 1 92 ? -9.855 -2.145 -3.441 1.00 77.44 92 ALA A C 1
ATOM 708 O O . ALA A 1 92 ? -10.599 -3.124 -3.419 1.00 77.44 92 ALA A O 1
ATOM 709 N N . HIS A 1 93 ? -8.651 -2.158 -4.010 1.00 68.50 93 HIS A N 1
ATOM 710 C CA . HIS A 1 93 ? -8.137 -3.316 -4.736 1.00 68.50 93 HIS A CA 1
ATOM 711 C C . HIS A 1 93 ? -7.757 -4.480 -3.806 1.00 68.50 93 HIS A C 1
ATOM 713 O O . HIS A 1 93 ? -7.824 -5.637 -4.205 1.00 68.50 93 HIS A O 1
ATOM 719 N N . THR A 1 94 ? -7.419 -4.182 -2.545 1.00 70.62 94 THR A N 1
ATOM 720 C CA . THR A 1 94 ? -6.997 -5.179 -1.551 1.00 70.62 94 THR A CA 1
ATOM 721 C C . THR A 1 94 ? -7.901 -5.168 -0.320 1.00 70.62 94 THR A C 1
ATOM 723 O O . THR A 1 94 ? -8.452 -4.127 0.065 1.00 70.62 94 THR A O 1
ATOM 726 N N . GLY A 1 95 ? -8.030 -6.327 0.338 1.00 72.38 95 GLY A N 1
ATOM 727 C CA . GLY A 1 95 ? -8.735 -6.442 1.621 1.00 72.38 95 GLY A CA 1
ATOM 728 C C . GLY A 1 95 ? -8.137 -5.508 2.674 1.00 72.38 95 GLY A C 1
ATOM 729 O O . GLY A 1 95 ? -8.861 -4.770 3.338 1.00 72.38 95 GLY A O 1
ATOM 730 N N . TYR A 1 96 ? -6.809 -5.422 2.719 1.00 72.88 96 TYR A N 1
ATOM 731 C CA . TYR A 1 96 ? -6.093 -4.473 3.564 1.00 72.88 96 TYR A CA 1
ATOM 732 C C . TYR A 1 96 ? -6.511 -3.017 3.323 1.00 72.88 96 TYR A C 1
ATOM 734 O O . TYR A 1 96 ? -6.864 -2.311 4.268 1.00 72.88 96 TYR A O 1
ATOM 742 N N . ALA A 1 97 ? -6.529 -2.556 2.069 1.00 76.81 97 ALA A N 1
ATOM 743 C CA . ALA A 1 97 ? -6.924 -1.188 1.743 1.00 76.81 97 ALA A CA 1
ATOM 744 C C . ALA A 1 97 ? -8.389 -0.923 2.127 1.00 76.81 97 ALA A C 1
ATOM 746 O O . ALA A 1 97 ? -8.707 0.137 2.673 1.00 76.81 97 ALA A O 1
ATOM 747 N N . LYS A 1 98 ? -9.272 -1.910 1.926 1.00 83.62 98 LYS A N 1
ATOM 748 C CA . LYS A 1 98 ? -10.681 -1.851 2.342 1.00 83.62 98 LYS A CA 1
ATOM 749 C C . LYS A 1 98 ? -10.812 -1.610 3.847 1.00 83.62 98 LYS A C 1
ATOM 751 O O . LYS A 1 98 ? -11.586 -0.755 4.281 1.00 83.62 98 LYS A O 1
ATOM 756 N N . THR A 1 99 ? -10.035 -2.343 4.631 1.00 80.88 99 THR A N 1
ATOM 757 C CA . THR A 1 99 ? -10.026 -2.306 6.093 1.00 80.88 99 THR A CA 1
ATOM 758 C C . THR A 1 99 ? -9.351 -1.036 6.620 1.00 80.88 99 THR A C 1
ATOM 760 O O . THR A 1 99 ? -9.898 -0.364 7.495 1.00 80.88 99 THR A O 1
ATOM 763 N N . LYS A 1 100 ? -8.242 -0.605 6.009 1.00 82.69 100 LYS A N 1
ATOM 764 C CA . LYS A 1 100 ? -7.529 0.639 6.341 1.00 82.69 100 LYS A CA 1
ATOM 765 C C . LYS A 1 100 ? -8.372 1.885 6.083 1.00 82.69 100 LYS A C 1
ATOM 767 O O . LYS A 1 100 ? -8.335 2.819 6.879 1.00 82.69 100 LYS A O 1
ATOM 772 N N . LEU A 1 101 ? -9.202 1.889 5.034 1.00 86.62 101 LEU A N 1
ATOM 773 C CA . LEU A 1 101 ? -10.143 2.984 4.783 1.00 86.62 101 LEU A CA 1
ATOM 774 C C . LEU A 1 101 ? -11.083 3.217 5.977 1.00 86.62 101 LEU A C 1
ATOM 776 O O . LEU A 1 101 ? -11.409 4.364 6.276 1.00 86.62 101 LEU A O 1
ATOM 780 N N . ARG A 1 102 ? -11.460 2.165 6.716 1.00 86.38 102 ARG A N 1
ATOM 781 C CA . ARG A 1 102 ? -12.320 2.272 7.910 1.00 86.38 102 ARG A CA 1
ATOM 782 C C . ARG A 1 102 ? -11.652 2.968 9.099 1.00 86.38 102 ARG A C 1
ATOM 784 O O . ARG A 1 102 ? -12.343 3.296 10.062 1.00 86.38 102 ARG A O 1
ATOM 791 N N . LEU A 1 103 ? -10.345 3.228 9.050 1.00 87.56 103 LEU A N 1
ATOM 792 C CA . LEU A 1 103 ? -9.657 4.031 10.065 1.00 87.56 103 LEU A CA 1
ATOM 793 C C . LEU A 1 103 ? -9.923 5.532 9.904 1.00 87.56 103 LEU A C 1
ATOM 795 O O . LEU A 1 103 ? -9.784 6.279 10.870 1.00 87.56 103 LEU A O 1
ATOM 799 N N . TYR A 1 104 ? -10.343 5.988 8.720 1.00 86.06 104 TYR A N 1
ATOM 800 C CA . TYR A 1 104 ? -10.646 7.399 8.503 1.00 86.06 104 TYR A CA 1
ATOM 801 C C . TYR A 1 104 ? -11.990 7.786 9.114 1.00 86.06 104 TYR A C 1
ATOM 803 O O . TYR A 1 104 ? -13.043 7.217 8.806 1.00 86.06 104 TYR A O 1
ATOM 811 N N . ILE A 1 105 ? -11.951 8.826 9.944 1.00 87.75 105 ILE A N 1
ATOM 812 C CA . ILE A 1 105 ? -13.130 9.411 10.576 1.00 87.75 105 ILE A CA 1
ATOM 813 C C . ILE A 1 105 ? -13.324 10.858 10.110 1.00 87.75 105 ILE A C 1
ATOM 815 O O . ILE A 1 105 ? -12.351 11.560 9.821 1.00 87.75 105 ILE A O 1
ATOM 819 N N . PRO A 1 106 ? -14.570 11.350 10.054 1.00 89.44 106 PRO A N 1
ATOM 820 C CA . PRO A 1 106 ? -14.817 12.763 9.832 1.00 89.44 106 PRO A CA 1
ATOM 821 C C . PRO A 1 106 ? -14.509 13.571 11.098 1.00 89.44 106 PRO A C 1
ATOM 823 O O . PRO A 1 106 ? -14.976 13.254 12.193 1.00 89.44 106 PRO A O 1
ATOM 826 N N . TYR A 1 107 ? -13.756 14.656 10.935 1.00 90.31 107 TYR A N 1
ATOM 827 C CA . TYR A 1 107 ? -13.386 15.550 12.030 1.00 90.31 107 TYR A CA 1
ATOM 828 C C . TYR A 1 107 ? -14.372 16.724 12.189 1.00 90.31 107 TYR A C 1
ATOM 830 O O . TYR A 1 107 ? -14.858 17.269 11.196 1.00 90.31 107 TYR A O 1
ATOM 838 N N . PRO A 1 108 ? -14.628 17.191 13.425 1.00 90.69 108 PRO A N 1
ATOM 839 C CA . PRO A 1 108 ? -15.362 18.419 13.697 1.00 90.69 108 PRO A CA 1
ATOM 840 C C . PRO A 1 108 ? -14.576 19.657 13.270 1.00 90.69 108 PRO A C 1
ATOM 842 O O . PRO A 1 108 ? -13.346 19.668 13.239 1.00 90.69 108 PRO A O 1
ATOM 845 N N . SER A 1 109 ? -15.301 20.749 13.017 1.00 88.00 109 SER A N 1
ATOM 846 C CA . SER A 1 109 ? -14.736 22.031 12.569 1.00 88.00 109 SER A CA 1
ATOM 847 C C . SER A 1 109 ? -13.654 22.593 13.501 1.00 88.00 109 SER A C 1
ATOM 849 O O . SER A 1 109 ? -12.744 23.278 13.040 1.00 88.00 109 SER A O 1
ATOM 851 N N . GLY A 1 110 ? -13.696 22.253 14.795 1.00 88.50 110 GLY A N 1
ATOM 852 C CA . GLY A 1 110 ? -12.658 22.596 15.773 1.00 88.50 110 GLY A CA 1
ATOM 853 C C . GLY A 1 110 ? -11.282 21.964 15.508 1.00 88.50 110 GLY A C 1
ATOM 854 O O . GLY A 1 110 ? -10.305 22.369 16.126 1.00 88.50 110 GLY A O 1
ATOM 855 N N . LYS A 1 111 ? -11.175 21.002 14.582 1.00 91.00 111 LYS A N 1
ATOM 856 C CA . LYS A 1 111 ? -9.923 20.357 14.148 1.00 91.00 111 LYS A CA 1
ATOM 857 C C . LYS A 1 111 ? -9.530 20.755 12.721 1.00 91.00 111 LYS A C 1
ATOM 859 O O . LYS A 1 111 ? -8.996 19.944 11.968 1.00 91.00 111 LYS A O 1
ATOM 864 N N . LYS A 1 112 ? -9.775 22.015 12.345 1.00 91.81 112 LYS A N 1
ATOM 865 C CA . LYS A 1 112 ? -9.511 22.550 10.998 1.00 91.81 112 LYS A CA 1
ATOM 866 C C . LYS A 1 112 ? -8.108 22.229 10.468 1.00 91.81 112 LYS A C 1
ATOM 868 O O . LYS A 1 112 ? -7.985 21.817 9.323 1.00 91.81 112 LYS A O 1
ATOM 873 N N . GLU A 1 113 ? -7.070 22.392 11.285 1.00 91.69 113 GLU A N 1
ATOM 874 C CA . GLU A 1 113 ? -5.685 22.108 10.878 1.00 91.69 113 GLU A CA 1
ATOM 875 C C . GLU A 1 113 ? -5.492 20.640 10.475 1.00 91.69 113 GLU A C 1
ATOM 877 O O . GLU A 1 113 ? -4.886 20.357 9.445 1.00 91.69 113 GLU A O 1
ATOM 882 N N . ARG A 1 114 ? -6.076 19.701 11.234 1.00 89.12 114 ARG A N 1
ATOM 883 C CA . ARG A 1 114 ? -6.021 18.269 10.914 1.00 89.12 114 ARG A CA 1
ATOM 884 C C . ARG A 1 114 ? -6.787 17.949 9.634 1.00 89.12 114 ARG A C 1
ATOM 886 O O . ARG A 1 114 ? -6.287 17.173 8.829 1.00 89.12 114 ARG A O 1
ATOM 893 N N . ILE A 1 115 ? -7.955 18.568 9.439 1.00 89.75 115 ILE A N 1
ATOM 894 C CA . ILE A 1 115 ? -8.759 18.416 8.217 1.00 89.75 115 ILE A CA 1
ATOM 895 C C . ILE A 1 115 ? -7.953 18.849 6.993 1.00 89.75 115 ILE A C 1
ATOM 897 O O . ILE A 1 115 ? -7.863 18.091 6.035 1.00 89.75 115 ILE A O 1
ATOM 901 N N . LEU A 1 116 ? -7.344 20.038 7.035 1.00 92.06 116 LEU A N 1
ATOM 902 C CA . LEU A 1 116 ? -6.553 20.561 5.918 1.00 92.06 116 LEU A CA 1
ATOM 903 C C . LEU A 1 116 ? -5.335 19.683 5.629 1.00 92.06 116 LEU A C 1
ATOM 905 O O . LEU A 1 116 ? -5.095 19.346 4.476 1.00 92.06 116 LEU A O 1
ATOM 909 N N . LYS A 1 117 ? -4.619 19.253 6.673 1.00 89.81 117 LYS A N 1
ATOM 910 C CA . LYS A 1 117 ? -3.476 18.349 6.525 1.00 89.81 117 LYS A CA 1
ATOM 911 C C . LYS A 1 117 ? -3.883 17.013 5.897 1.00 89.81 117 LYS A C 1
ATOM 913 O O . LYS A 1 117 ? -3.217 16.535 4.991 1.00 89.81 117 LYS A O 1
ATOM 918 N N . LEU A 1 118 ? -4.997 16.429 6.340 1.00 87.81 118 LEU A N 1
ATOM 919 C CA . LEU A 1 118 ? -5.501 15.180 5.770 1.00 87.81 118 LEU A CA 1
ATOM 920 C C . LEU A 1 118 ? -5.938 15.357 4.306 1.00 87.81 118 LEU A C 1
ATOM 922 O O . LEU A 1 118 ? -5.685 14.488 3.478 1.00 87.81 118 LEU A O 1
ATOM 926 N N . GLN A 1 119 ? -6.581 16.481 3.975 1.00 87.75 119 GLN A N 1
ATOM 927 C CA . GLN A 1 119 ? -6.951 16.811 2.595 1.00 87.75 119 GLN A CA 1
ATOM 928 C C . GLN A 1 119 ? -5.724 16.970 1.695 1.00 87.75 119 GLN A C 1
ATOM 930 O O . GLN A 1 119 ? -5.759 16.527 0.552 1.00 87.75 119 GLN A O 1
ATOM 935 N N . GLU A 1 120 ? -4.649 17.570 2.203 1.00 88.19 120 GLU A N 1
ATOM 936 C CA . GLU A 1 120 ? -3.370 17.674 1.501 1.00 88.19 120 GLU A CA 1
ATOM 937 C C . GLU A 1 120 ? -2.731 16.292 1.291 1.00 88.19 120 GLU A C 1
ATOM 939 O O . GLU A 1 120 ? -2.388 15.946 0.163 1.00 88.19 120 GLU A O 1
ATOM 944 N N . GLU A 1 121 ? -2.639 15.470 2.343 1.00 81.38 121 GLU A N 1
ATOM 945 C CA . GLU A 1 121 ? -2.109 14.099 2.280 1.00 81.38 121 GLU A CA 1
ATOM 946 C C . GLU A 1 121 ? -2.860 13.255 1.235 1.00 81.38 121 GLU A C 1
ATOM 948 O O . GLU A 1 121 ? -2.244 12.681 0.336 1.00 81.38 121 GLU A O 1
ATOM 953 N N . ILE A 1 122 ? -4.196 13.227 1.303 1.00 83.94 122 ILE A N 1
ATOM 954 C CA . ILE A 1 122 ? -5.037 12.476 0.359 1.00 83.94 122 ILE A CA 1
ATOM 955 C C . ILE A 1 122 ? -4.978 13.092 -1.045 1.00 83.94 122 ILE A C 1
ATOM 957 O O . ILE A 1 122 ? -4.909 12.361 -2.030 1.00 83.94 122 ILE A O 1
ATOM 961 N N . GLY A 1 123 ? -4.984 14.421 -1.160 1.00 78.62 123 GLY A N 1
ATOM 962 C CA . GLY A 1 123 ? -4.903 15.119 -2.442 1.00 78.62 123 GLY A CA 1
ATOM 963 C C . GLY A 1 123 ? -3.607 14.813 -3.191 1.00 78.62 123 GLY A C 1
ATOM 964 O O . GLY A 1 123 ? -3.640 14.579 -4.398 1.00 78.62 123 GLY A O 1
ATOM 965 N N . ASN A 1 124 ? -2.487 14.724 -2.472 1.00 71.81 124 ASN A N 1
ATOM 966 C CA . ASN A 1 124 ? -1.207 14.303 -3.035 1.00 71.81 124 ASN A CA 1
ATOM 967 C C . ASN A 1 124 ? -1.269 12.860 -3.550 1.00 71.81 124 ASN A C 1
ATOM 969 O O . ASN A 1 124 ? -0.822 12.603 -4.666 1.00 71.81 124 ASN A O 1
ATOM 973 N N . ILE A 1 125 ? -1.881 11.942 -2.792 1.00 73.12 125 ILE A N 1
ATOM 974 C CA . ILE A 1 125 ? -2.065 10.544 -3.215 1.00 73.12 125 ILE A CA 1
ATOM 975 C C . ILE A 1 125 ? -2.922 10.471 -4.483 1.00 73.12 125 ILE A C 1
ATOM 977 O O . ILE A 1 125 ? -2.527 9.814 -5.441 1.00 73.12 125 ILE A O 1
ATOM 981 N N . ILE A 1 126 ? -4.052 11.183 -4.536 1.00 75.81 126 ILE A N 1
ATOM 982 C CA . ILE A 1 126 ? -4.917 11.230 -5.728 1.00 75.81 126 ILE A CA 1
ATOM 983 C C . ILE A 1 126 ? -4.159 11.823 -6.923 1.00 75.81 126 ILE A C 1
ATOM 985 O O . ILE A 1 126 ? -4.248 11.305 -8.033 1.00 75.81 126 ILE A O 1
ATOM 989 N N . GLY A 1 127 ? -3.383 12.887 -6.704 1.00 71.06 127 GLY A N 1
ATOM 990 C CA . GLY A 1 127 ? -2.568 13.513 -7.744 1.00 71.06 127 GLY A CA 1
ATOM 991 C C . GLY A 1 127 ? -1.419 12.633 -8.245 1.00 71.06 127 GLY A C 1
ATOM 992 O O . GLY A 1 127 ? -0.988 12.803 -9.384 1.00 71.06 127 GLY A O 1
ATOM 993 N N . MET A 1 128 ? -0.916 11.710 -7.422 1.00 65.44 128 MET A N 1
ATOM 994 C CA . MET A 1 128 ? 0.029 10.672 -7.842 1.00 65.44 128 MET A CA 1
ATOM 995 C C . MET A 1 128 ? -0.688 9.557 -8.601 1.00 65.44 128 MET A C 1
ATOM 997 O O . MET A 1 128 ? -0.252 9.210 -9.691 1.00 65.44 128 MET A O 1
ATOM 1001 N N . ALA A 1 129 ? -1.807 9.059 -8.072 1.00 64.31 129 ALA A N 1
ATOM 1002 C CA . ALA A 1 129 ? -2.597 8.001 -8.696 1.00 64.31 129 ALA A CA 1
ATOM 1003 C C . ALA A 1 129 ? -3.099 8.399 -10.090 1.00 64.31 129 ALA A C 1
ATOM 1005 O O . ALA A 1 129 ? -3.003 7.609 -11.014 1.00 64.31 129 ALA A O 1
ATOM 1006 N N . GLY A 1 130 ? -3.531 9.650 -10.285 1.00 62.62 130 GLY A N 1
ATOM 1007 C CA . GLY A 1 130 ? -3.939 10.157 -11.601 1.00 62.62 130 GLY A CA 1
ATOM 1008 C C .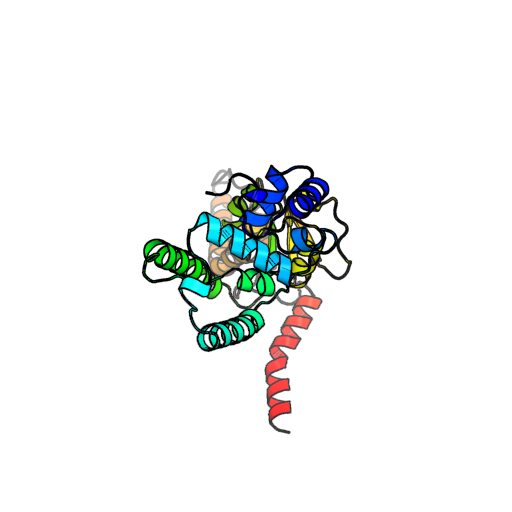 GLY A 1 130 ? -2.803 10.321 -12.621 1.00 62.62 130 GLY A C 1
ATOM 1009 O O . GLY A 1 130 ? -3.064 10.741 -13.744 1.00 62.62 130 GLY A O 1
ATOM 1010 N N . LYS A 1 131 ? -1.548 10.056 -12.235 1.00 60.56 131 LYS A N 1
ATOM 1011 C CA . LYS A 1 131 ? -0.379 10.017 -13.132 1.00 60.56 131 LYS A CA 1
ATOM 1012 C C . LYS A 1 131 ? 0.100 8.594 -13.414 1.00 60.56 131 LYS A C 1
ATOM 1014 O O . LYS A 1 131 ? 1.014 8.442 -14.220 1.00 60.56 131 LYS A O 1
ATOM 1019 N N . LEU A 1 132 ? -0.443 7.600 -12.713 1.00 57.66 132 LEU A N 1
ATOM 1020 C CA . LEU A 1 132 ? -0.198 6.197 -13.010 1.00 57.66 132 LEU A CA 1
ATOM 1021 C C . LEU A 1 132 ? -1.100 5.834 -14.192 1.00 57.66 132 LEU A C 1
ATOM 1023 O O . LEU A 1 132 ? -2.296 6.119 -14.153 1.00 57.66 132 LEU A O 1
ATOM 1027 N N . ASP A 1 133 ? -0.509 5.288 -15.252 1.00 52.59 133 ASP A N 1
ATOM 1028 C CA . ASP A 1 133 ? -1.279 4.700 -16.348 1.00 52.59 133 ASP A CA 1
ATOM 1029 C C . ASP A 1 133 ? -1.929 3.402 -15.837 1.00 52.59 133 ASP A C 1
ATOM 1031 O O . ASP A 1 133 ? -1.385 2.754 -14.941 1.00 52.59 133 ASP A O 1
ATOM 1035 N N . GLU A 1 134 ? -3.104 3.030 -16.350 1.00 50.38 134 GLU A N 1
ATOM 1036 C CA . GLU A 1 134 ? -3.854 1.848 -15.872 1.00 50.38 134 GLU A CA 1
ATOM 1037 C C . GLU A 1 134 ? -3.117 0.516 -16.124 1.00 50.38 134 GLU A C 1
ATOM 1039 O O . GLU A 1 134 ? -3.527 -0.531 -15.618 1.00 50.38 134 GLU A O 1
ATOM 1044 N N . SER A 1 135 ? -2.019 0.541 -16.879 1.00 47.69 135 SER A N 1
ATOM 1045 C CA . SER A 1 135 ? -1.200 -0.622 -17.191 1.00 47.69 135 SER A CA 1
ATOM 1046 C C . SER A 1 135 ? -0.173 -0.910 -16.090 1.00 47.69 135 SER A C 1
ATOM 1048 O O . SER A 1 135 ? 0.795 -0.173 -15.918 1.00 47.69 135 SER A O 1
ATOM 1050 N N . GLU A 1 136 ? -0.398 -2.042 -15.421 1.00 53.97 136 GLU A N 1
ATOM 1051 C CA . GLU A 1 136 ? 0.555 -2.807 -14.603 1.00 53.97 136 GLU A CA 1
ATOM 1052 C C . GLU A 1 136 ? 0.884 -2.193 -13.234 1.00 53.97 136 GLU A C 1
ATOM 1054 O O . GLU A 1 136 ? 1.857 -1.476 -13.004 1.00 53.97 136 GLU A O 1
ATOM 1059 N N . LEU A 1 137 ? 0.020 -2.520 -12.269 1.00 61.09 137 LEU A N 1
ATOM 1060 C CA . LEU A 1 137 ? 0.195 -2.182 -10.864 1.00 61.09 137 LEU A CA 1
ATOM 1061 C C . LEU A 1 137 ? 1.209 -3.143 -10.236 1.00 61.09 137 LEU A C 1
ATOM 1063 O O . LEU A 1 137 ? 0.839 -4.108 -9.569 1.00 61.09 137 LEU A O 1
ATOM 1067 N N . SER A 1 138 ? 2.493 -2.859 -10.421 1.00 68.88 138 SER A N 1
ATOM 1068 C CA . SER A 1 138 ? 3.534 -3.397 -9.548 1.00 68.88 138 SER A CA 1
ATOM 1069 C C . SER A 1 138 ? 3.374 -2.763 -8.161 1.00 68.88 138 SER A C 1
ATOM 1071 O O . SER A 1 138 ? 3.345 -1.533 -8.013 1.00 68.88 138 SER A O 1
ATOM 1073 N N . GLY A 1 139 ? 3.208 -3.591 -7.132 1.00 81.12 139 GLY A N 1
ATOM 1074 C CA . GLY A 1 139 ? 3.124 -3.150 -5.738 1.00 81.12 139 GLY A CA 1
ATOM 1075 C C . GLY A 1 139 ? 4.470 -3.286 -5.034 1.00 81.12 139 GLY A C 1
ATOM 1076 O O . GLY A 1 139 ? 5.213 -4.218 -5.320 1.00 81.12 139 GLY A O 1
ATOM 1077 N N . LEU A 1 140 ? 4.789 -2.398 -4.087 1.00 83.81 140 LEU A N 1
ATOM 1078 C CA . LEU A 1 140 ? 5.963 -2.556 -3.222 1.00 83.81 140 LEU A CA 1
ATOM 1079 C C . LEU A 1 140 ? 5.565 -2.663 -1.756 1.00 83.81 140 LEU A C 1
ATOM 1081 O O . LEU A 1 140 ? 4.931 -1.765 -1.202 1.00 83.81 140 LEU A O 1
ATOM 1085 N N . LEU A 1 141 ? 5.967 -3.762 -1.125 1.00 88.12 141 LEU A N 1
ATOM 1086 C CA . LEU A 1 141 ? 5.733 -4.059 0.284 1.00 88.12 141 LEU A CA 1
ATOM 1087 C C . LEU A 1 141 ? 6.962 -3.687 1.113 1.00 88.12 141 LEU A C 1
ATOM 1089 O O . LEU A 1 141 ? 8.017 -4.310 1.000 1.00 88.12 141 LEU A O 1
ATOM 1093 N N . ALA A 1 142 ? 6.820 -2.682 1.971 1.00 86.25 142 ALA A N 1
ATOM 1094 C CA . ALA A 1 142 ? 7.832 -2.295 2.944 1.00 86.25 142 ALA A CA 1
ATOM 1095 C C . ALA A 1 142 ? 7.507 -2.900 4.313 1.00 86.25 142 ALA A C 1
ATOM 1097 O O . ALA A 1 142 ? 6.381 -2.764 4.789 1.00 86.25 142 ALA A O 1
ATOM 1098 N N . ALA A 1 143 ? 8.499 -3.512 4.965 1.00 84.56 143 ALA A N 1
ATOM 1099 C CA . ALA A 1 143 ? 8.295 -4.184 6.252 1.00 84.56 143 ALA A CA 1
ATOM 1100 C C . ALA A 1 143 ? 8.357 -3.241 7.464 1.00 84.56 143 ALA A C 1
ATOM 1102 O O . ALA A 1 143 ? 7.939 -3.587 8.565 1.00 84.56 143 ALA A O 1
ATOM 1103 N N . THR A 1 144 ? 8.945 -2.054 7.293 1.00 80.81 144 THR A N 1
ATOM 1104 C CA . THR A 1 144 ? 9.170 -1.099 8.385 1.00 80.81 144 THR A CA 1
ATOM 1105 C C . THR A 1 144 ? 8.829 0.327 7.957 1.00 80.81 144 THR A C 1
ATOM 1107 O O . THR A 1 144 ? 8.958 0.653 6.774 1.00 80.81 144 THR A O 1
ATOM 1110 N N . PRO A 1 145 ? 8.453 1.222 8.894 1.00 77.56 145 PRO A N 1
ATOM 1111 C CA . PRO A 1 145 ? 8.207 2.629 8.575 1.00 77.56 145 PRO A CA 1
ATOM 1112 C C . PRO A 1 145 ? 9.409 3.334 7.927 1.00 77.56 145 PRO A C 1
ATOM 1114 O O . PRO A 1 145 ? 9.226 4.171 7.049 1.00 77.56 145 PRO A O 1
ATOM 1117 N N . GLU A 1 146 ? 10.640 2.980 8.319 1.00 80.31 146 GLU A N 1
ATOM 1118 C CA . GLU A 1 146 ? 11.865 3.509 7.698 1.00 80.31 146 GLU A CA 1
ATOM 1119 C C . GLU A 1 146 ? 11.936 3.118 6.217 1.00 80.31 146 GLU A C 1
ATOM 1121 O O . GLU A 1 146 ? 12.114 3.972 5.347 1.00 80.31 146 GLU A O 1
ATOM 1126 N N . ASN A 1 147 ? 11.730 1.835 5.922 1.00 83.56 147 ASN A N 1
ATOM 1127 C CA . ASN A 1 147 ? 11.770 1.319 4.559 1.00 83.56 147 ASN A CA 1
ATOM 1128 C C . ASN A 1 147 ? 10.585 1.808 3.717 1.00 83.56 147 ASN A C 1
ATOM 1130 O O . ASN A 1 147 ? 10.739 2.035 2.519 1.00 83.56 147 ASN A O 1
ATOM 1134 N N . PHE A 1 148 ? 9.433 2.058 4.338 1.00 81.56 148 PHE A N 1
ATOM 1135 C CA . PHE A 1 148 ? 8.277 2.667 3.688 1.00 81.56 148 PHE A CA 1
ATOM 1136 C C . PHE A 1 148 ? 8.578 4.089 3.202 1.00 81.56 148 PHE A C 1
ATOM 1138 O O . PHE A 1 148 ? 8.293 4.419 2.050 1.00 81.56 148 PHE A O 1
ATOM 1145 N N . GLU A 1 149 ? 9.202 4.925 4.037 1.00 79.56 149 GLU A N 1
ATOM 1146 C CA . GLU A 1 149 ? 9.610 6.272 3.620 1.00 79.56 149 GLU A CA 1
ATOM 1147 C C . GLU A 1 149 ? 10.681 6.240 2.521 1.00 79.56 149 GLU A C 1
ATOM 1149 O O . GLU A 1 149 ? 10.637 7.054 1.599 1.00 79.56 149 GLU A O 1
ATOM 1154 N N . LEU A 1 150 ? 11.605 5.273 2.559 1.00 83.31 150 LEU A N 1
ATOM 1155 C CA . LEU A 1 150 ? 12.571 5.074 1.475 1.00 83.31 150 LEU A CA 1
ATOM 1156 C C . LEU A 1 150 ? 11.888 4.671 0.166 1.00 83.31 150 LEU A C 1
ATOM 1158 O O . LEU A 1 150 ? 12.238 5.193 -0.892 1.00 83.31 150 LEU A O 1
ATOM 1162 N N . ALA A 1 151 ? 10.911 3.769 0.227 1.00 84.25 151 ALA A N 1
ATOM 1163 C CA . ALA A 1 151 ? 10.222 3.247 -0.944 1.00 84.25 151 ALA A CA 1
ATOM 1164 C C . ALA A 1 151 ? 9.335 4.292 -1.640 1.00 84.25 151 ALA A C 1
ATOM 1166 O O . ALA A 1 151 ? 9.192 4.245 -2.859 1.00 84.25 151 ALA A O 1
ATOM 1167 N N . LYS A 1 152 ? 8.817 5.298 -0.920 1.00 81.44 152 LYS A N 1
ATOM 1168 C CA . LYS A 1 152 ? 8.011 6.393 -1.503 1.00 81.44 152 LYS A CA 1
ATOM 1169 C C . LYS A 1 152 ? 8.705 7.192 -2.608 1.00 81.44 152 LYS A C 1
ATOM 1171 O O . LYS A 1 152 ? 8.038 7.925 -3.335 1.00 81.44 152 LYS A O 1
ATOM 1176 N N . ARG A 1 153 ? 10.033 7.099 -2.734 1.00 82.81 153 ARG A N 1
ATOM 1177 C CA . ARG A 1 153 ? 10.769 7.734 -3.841 1.00 82.81 153 ARG A CA 1
ATOM 1178 C C . ARG A 1 153 ? 10.454 7.102 -5.199 1.00 82.81 153 ARG A C 1
ATOM 1180 O O . ARG A 1 153 ? 10.684 7.742 -6.225 1.00 82.81 153 ARG A O 1
ATOM 1187 N N . PHE A 1 154 ? 9.979 5.858 -5.209 1.00 82.31 154 PHE A N 1
ATOM 1188 C CA . PHE A 1 154 ? 9.646 5.134 -6.425 1.00 82.31 154 PHE A CA 1
ATOM 1189 C C . PHE A 1 154 ? 8.227 5.479 -6.889 1.00 82.31 154 PHE A C 1
ATOM 1191 O O . PHE A 1 154 ? 7.331 5.644 -6.061 1.00 82.31 154 PHE A O 1
ATOM 1198 N N . PRO A 1 155 ? 7.996 5.603 -8.205 1.00 75.62 155 PRO A N 1
ATOM 1199 C CA . PRO A 1 155 ? 6.698 5.986 -8.747 1.00 75.62 155 PRO A CA 1
ATOM 1200 C C . PRO A 1 155 ? 5.738 4.787 -8.856 1.00 75.62 155 PRO A C 1
ATOM 1202 O O . PRO A 1 155 ? 5.135 4.588 -9.901 1.00 75.62 155 PRO A O 1
ATOM 1205 N N . ILE A 1 156 ? 5.601 3.999 -7.786 1.00 78.94 156 ILE A N 1
ATOM 1206 C CA . ILE A 1 156 ? 4.690 2.846 -7.697 1.00 78.94 156 ILE A CA 1
ATOM 1207 C C . ILE A 1 156 ? 3.916 2.856 -6.380 1.00 78.94 156 ILE A C 1
ATOM 1209 O O . ILE A 1 156 ? 4.215 3.626 -5.464 1.00 78.94 156 ILE A O 1
ATOM 1213 N N . SER A 1 157 ? 2.903 1.997 -6.275 1.00 79.56 157 SER A N 1
ATOM 1214 C CA . SER A 1 157 ? 2.119 1.860 -5.051 1.00 79.56 157 SER A CA 1
ATOM 1215 C C . SER A 1 157 ? 2.937 1.182 -3.951 1.00 79.56 157 SER A C 1
ATOM 1217 O O . SER A 1 157 ? 3.189 -0.018 -4.007 1.00 79.56 157 SER A O 1
ATOM 1219 N N . VAL A 1 158 ? 3.277 1.936 -2.907 1.00 83.81 158 VAL A N 1
ATOM 1220 C CA . VAL A 1 158 ? 4.004 1.435 -1.735 1.00 83.81 158 VAL A CA 1
ATOM 1221 C C . VAL A 1 158 ? 3.033 1.160 -0.586 1.00 83.81 158 VAL A C 1
ATOM 1223 O O . VAL A 1 158 ? 2.247 2.033 -0.210 1.00 83.81 158 VAL A O 1
ATOM 1226 N N . GLN A 1 159 ? 3.120 -0.024 0.015 1.00 82.50 159 GLN A N 1
ATOM 1227 C CA . GLN A 1 159 ? 2.347 -0.437 1.184 1.00 82.50 159 GLN A CA 1
ATOM 1228 C C . GLN A 1 159 ? 3.287 -0.778 2.344 1.00 82.50 159 GLN A C 1
ATOM 1230 O O . GLN A 1 159 ? 4.245 -1.525 2.180 1.00 82.50 159 GLN A O 1
ATOM 1235 N N . LEU A 1 160 ? 3.012 -0.218 3.524 1.00 83.75 160 LEU A N 1
ATOM 1236 C CA . LEU A 1 160 ? 3.656 -0.636 4.770 1.00 83.75 160 LEU A CA 1
ATOM 1237 C C . LEU A 1 160 ? 2.885 -1.830 5.318 1.00 83.75 160 LEU A C 1
ATOM 1239 O O . LEU A 1 160 ? 1.700 -1.681 5.618 1.00 83.75 160 LEU A O 1
ATOM 1243 N N . VAL A 1 161 ? 3.566 -2.959 5.464 1.00 82.25 161 VAL A N 1
ATOM 1244 C CA . VAL A 1 161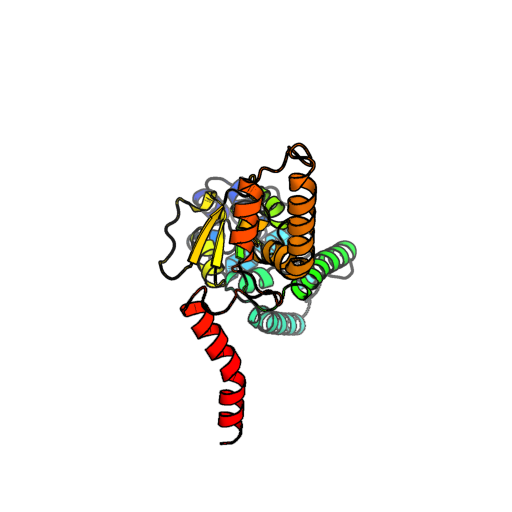 ? 2.989 -4.195 5.980 1.00 82.25 161 VAL A CA 1
ATOM 1245 C C . VAL A 1 161 ? 3.920 -4.775 7.032 1.00 82.25 161 VAL A C 1
ATOM 1247 O O . VAL A 1 161 ? 5.094 -4.994 6.769 1.00 82.25 161 VAL A O 1
ATOM 1250 N N . SER A 1 162 ? 3.408 -5.024 8.231 1.00 72.06 162 SER A N 1
ATOM 1251 C CA . SER A 1 162 ? 4.229 -5.509 9.351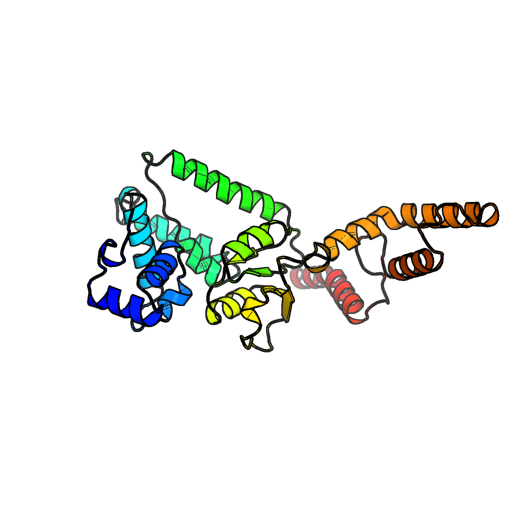 1.00 72.06 162 SER A CA 1
ATOM 1252 C C . SER A 1 162 ? 4.114 -7.027 9.553 1.00 72.06 162 SER A C 1
ATOM 1254 O O . SER A 1 162 ? 4.905 -7.612 10.290 1.00 72.06 162 SER A O 1
ATOM 1256 N N . ASN A 1 163 ? 3.132 -7.676 8.914 1.00 71.12 163 ASN A N 1
ATOM 1257 C CA . ASN A 1 163 ? 2.740 -9.060 9.180 1.00 71.12 163 ASN A CA 1
ATOM 1258 C C . ASN A 1 163 ? 2.789 -9.935 7.904 1.00 71.12 163 ASN A C 1
ATOM 1260 O O . ASN A 1 163 ? 2.238 -9.523 6.881 1.00 71.12 163 ASN A O 1
ATOM 1264 N N . PRO A 1 164 ? 3.364 -11.155 7.959 1.00 72.00 164 PRO A N 1
ATOM 1265 C CA . PRO A 1 164 ? 3.271 -12.158 6.894 1.00 72.00 164 PRO A CA 1
ATOM 1266 C C . PRO A 1 164 ? 1.870 -12.382 6.298 1.00 72.00 164 PRO A C 1
ATOM 1268 O O . PRO A 1 164 ? 1.728 -12.403 5.078 1.00 72.00 164 PRO A O 1
ATOM 1271 N N . GLY A 1 165 ? 0.827 -12.533 7.122 1.00 71.62 165 GLY A N 1
ATOM 1272 C CA . GLY A 1 165 ? -0.533 -12.797 6.629 1.00 71.62 165 GLY A CA 1
ATOM 1273 C C . GLY A 1 165 ? -1.110 -11.616 5.846 1.00 71.62 165 GLY A C 1
ATOM 1274 O O . GLY A 1 165 ? -1.701 -11.784 4.782 1.00 71.62 165 GLY A O 1
ATOM 1275 N N . GLU A 1 166 ? -0.855 -10.404 6.335 1.00 77.12 166 GLU A N 1
ATOM 1276 C CA . GLU A 1 166 ? -1.208 -9.160 5.648 1.00 77.12 166 GLU A CA 1
ATOM 1277 C C . GLU A 1 166 ? -0.421 -8.996 4.343 1.00 77.12 166 GLU A C 1
ATOM 1279 O O . GLU A 1 166 ? -0.974 -8.534 3.347 1.00 77.12 166 GLU A O 1
ATOM 1284 N N . ALA A 1 167 ? 0.848 -9.415 4.321 1.00 82.75 167 ALA A N 1
ATOM 1285 C CA . ALA A 1 167 ? 1.691 -9.327 3.134 1.00 82.75 167 ALA A CA 1
ATOM 1286 C C . ALA A 1 167 ? 1.130 -10.187 2.003 1.00 82.75 167 ALA A C 1
ATOM 1288 O O . ALA A 1 167 ? 1.067 -9.716 0.873 1.00 82.75 167 ALA A O 1
ATOM 1289 N N . VAL A 1 168 ? 0.649 -11.396 2.310 1.00 82.75 168 VAL A N 1
ATOM 1290 C CA . VAL A 1 168 ? -0.012 -12.284 1.339 1.00 82.75 168 VAL A CA 1
ATOM 1291 C C . VAL A 1 168 ? -1.293 -11.650 0.786 1.00 82.75 168 VAL A C 1
ATOM 1293 O O . VAL A 1 168 ? -1.492 -11.620 -0.429 1.00 82.75 168 VAL A O 1
ATOM 1296 N N . ASP A 1 169 ? -2.151 -11.107 1.652 1.00 79.69 169 ASP A N 1
ATOM 1297 C CA . ASP A 1 169 ? -3.417 -10.488 1.232 1.00 79.69 169 ASP A CA 1
ATOM 1298 C C . ASP A 1 169 ? -3.208 -9.227 0.387 1.00 79.69 169 ASP A C 1
ATOM 1300 O O . ASP A 1 169 ? -3.958 -8.975 -0.561 1.00 79.69 169 ASP A O 1
ATOM 1304 N N . VAL A 1 170 ? -2.202 -8.419 0.725 1.00 81.25 170 VAL A N 1
ATOM 1305 C CA . VAL A 1 170 ? -1.832 -7.242 -0.065 1.00 81.25 170 VAL A CA 1
ATOM 1306 C C . VAL A 1 170 ? -1.200 -7.669 -1.386 1.00 81.25 170 VAL A C 1
ATOM 1308 O O . VAL A 1 170 ? -1.560 -7.109 -2.417 1.00 81.25 170 VAL A O 1
ATOM 1311 N N . ALA A 1 171 ? -0.313 -8.666 -1.370 1.00 84.69 171 ALA A N 1
ATOM 1312 C CA . ALA A 1 171 ? 0.399 -9.133 -2.552 1.00 84.69 171 ALA A CA 1
ATOM 1313 C C . ALA A 1 171 ? -0.538 -9.714 -3.620 1.00 84.69 171 ALA A C 1
ATOM 1315 O O . ALA A 1 171 ? -0.381 -9.408 -4.795 1.00 84.69 171 ALA A O 1
ATOM 1316 N N . ARG A 1 172 ? -1.585 -10.446 -3.218 1.00 82.31 172 ARG A N 1
ATOM 1317 C CA . ARG A 1 172 ? -2.639 -10.932 -4.134 1.00 82.31 172 ARG A CA 1
ATOM 1318 C C . ARG A 1 172 ? -3.402 -9.829 -4.863 1.00 82.31 172 ARG A C 1
ATOM 1320 O O . ARG A 1 172 ? -4.102 -10.099 -5.834 1.00 82.31 172 ARG A O 1
ATOM 1327 N N . GLY A 1 173 ? -3.327 -8.605 -4.358 1.00 75.56 173 GLY A N 1
ATOM 1328 C CA . GLY A 1 173 ? -3.909 -7.434 -4.987 1.00 75.56 173 GLY A CA 1
ATOM 1329 C C . GLY A 1 173 ? -3.009 -6.778 -6.024 1.00 75.56 173 GLY A C 1
ATOM 1330 O O . GLY A 1 173 ? -3.273 -5.642 -6.375 1.00 75.56 173 GLY A O 1
ATOM 1331 N N . TYR A 1 174 ? -1.929 -7.410 -6.463 1.00 81.00 174 TYR A N 1
ATOM 1332 C CA . TYR A 1 174 ? -1.047 -6.878 -7.495 1.00 81.00 174 TYR A CA 1
ATOM 1333 C C . TYR A 1 174 ? -0.663 -8.005 -8.455 1.00 81.00 174 TYR A C 1
ATOM 1335 O O . TYR A 1 174 ? -0.679 -9.176 -8.081 1.00 81.00 174 TYR A O 1
ATOM 1343 N N . SER A 1 175 ? -0.341 -7.656 -9.702 1.00 78.44 175 SER A N 1
ATOM 1344 C CA . SER A 1 175 ? 0.131 -8.633 -10.694 1.00 78.44 175 SER A CA 1
ATOM 1345 C C . SER A 1 175 ? 1.560 -9.085 -10.412 1.00 78.44 175 SER A C 1
ATOM 1347 O O . SER A 1 175 ? 1.890 -10.236 -10.662 1.00 78.44 175 SER A O 1
ATOM 1349 N N . HIS A 1 176 ? 2.378 -8.174 -9.885 1.00 84.44 176 HIS A N 1
ATOM 1350 C CA . HIS A 1 176 ? 3.755 -8.411 -9.484 1.00 84.44 176 HIS A CA 1
ATOM 1351 C C . HIS A 1 176 ? 4.071 -7.584 -8.234 1.00 84.44 176 HIS A C 1
ATOM 1353 O O . HIS A 1 176 ? 3.595 -6.448 -8.090 1.00 84.44 176 HIS A O 1
ATOM 1359 N N . VAL A 1 177 ? 4.855 -8.142 -7.310 1.00 88.56 177 VAL A N 1
ATOM 1360 C CA . VAL A 1 177 ? 5.119 -7.513 -6.012 1.00 88.56 177 VAL A CA 1
ATOM 1361 C C . VAL A 1 177 ? 6.599 -7.492 -5.673 1.00 88.56 177 VAL A C 1
ATOM 1363 O O . VAL A 1 177 ? 7.241 -8.522 -5.502 1.00 88.56 177 VAL A O 1
ATOM 1366 N N . ILE A 1 178 ? 7.121 -6.294 -5.445 1.00 89.69 178 ILE A N 1
ATOM 1367 C CA . ILE A 1 178 ? 8.479 -6.091 -4.953 1.00 89.69 178 ILE A CA 1
ATOM 1368 C C . ILE A 1 178 ? 8.434 -6.034 -3.432 1.00 89.69 178 ILE A C 1
ATOM 1370 O O . ILE A 1 178 ? 7.789 -5.173 -2.829 1.00 89.69 178 ILE A O 1
ATOM 1374 N N . MET A 1 179 ? 9.130 -6.950 -2.783 1.00 90.50 179 MET A N 1
ATOM 1375 C CA . MET A 1 179 ? 9.124 -7.091 -1.338 1.00 90.50 179 MET A CA 1
ATOM 1376 C C . MET A 1 179 ? 10.447 -6.648 -0.739 1.00 90.50 179 MET A C 1
ATOM 1378 O O . MET A 1 179 ? 11.532 -6.945 -1.235 1.00 90.50 179 MET A O 1
ATOM 1382 N N . ASP A 1 180 ? 10.362 -5.970 0.396 1.00 88.19 180 ASP A N 1
ATOM 1383 C CA . ASP A 1 180 ? 11.508 -5.764 1.264 1.00 88.19 180 ASP A CA 1
ATOM 1384 C C . ASP A 1 180 ? 12.160 -7.109 1.632 1.00 88.19 180 ASP A C 1
ATOM 1386 O O . ASP A 1 180 ? 11.481 -8.081 1.963 1.00 88.19 180 ASP A O 1
ATOM 1390 N N . THR A 1 181 ? 13.492 -7.154 1.640 1.00 87.88 181 THR A N 1
ATOM 1391 C CA . THR A 1 181 ? 14.282 -8.304 2.118 1.00 87.88 181 THR A CA 1
ATOM 1392 C C . THR A 1 181 ? 13.886 -8.819 3.503 1.00 87.88 181 THR A C 1
ATOM 1394 O O . THR A 1 181 ? 14.118 -9.987 3.806 1.00 87.88 181 THR A O 1
ATOM 1397 N N . ALA A 1 182 ? 13.269 -7.989 4.347 1.00 84.56 182 ALA A N 1
ATOM 1398 C CA . ALA A 1 182 ? 12.716 -8.422 5.627 1.00 84.56 182 ALA A CA 1
ATOM 1399 C C . ALA A 1 182 ? 11.625 -9.506 5.491 1.00 84.56 182 ALA A C 1
ATOM 1401 O O . ALA A 1 182 ? 11.422 -10.273 6.430 1.00 84.56 182 ALA A O 1
ATOM 1402 N N . PHE A 1 183 ? 10.967 -9.614 4.332 1.00 84.06 183 PHE A N 1
ATOM 1403 C CA . PHE A 1 183 ? 9.994 -10.667 4.042 1.00 84.06 183 PHE A CA 1
ATOM 1404 C C . PHE A 1 183 ? 10.627 -11.957 3.490 1.00 84.06 183 PHE A C 1
ATOM 1406 O O . PHE A 1 183 ? 9.916 -12.937 3.294 1.00 84.06 183 PHE A O 1
ATOM 1413 N N . ALA A 1 184 ? 11.950 -12.011 3.286 1.00 84.94 184 ALA A N 1
ATOM 1414 C CA . ALA A 1 184 ? 12.625 -13.155 2.658 1.00 84.94 184 ALA A CA 1
ATOM 1415 C C . ALA A 1 184 ? 12.525 -14.474 3.445 1.00 84.94 184 ALA A C 1
ATOM 1417 O O . ALA A 1 184 ? 12.809 -15.541 2.906 1.00 84.94 184 ALA A O 1
ATOM 1418 N N . THR A 1 185 ? 12.155 -14.418 4.727 1.00 81.62 185 THR A N 1
ATOM 1419 C CA . THR A 1 185 ? 11.945 -15.609 5.565 1.00 81.62 185 THR A CA 1
ATOM 1420 C C . THR A 1 185 ? 10.512 -16.138 5.522 1.00 81.62 185 THR A C 1
ATOM 1422 O O . THR A 1 185 ? 10.221 -17.124 6.196 1.00 81.62 185 THR A O 1
ATOM 1425 N N . ILE A 1 186 ? 9.611 -15.469 4.801 1.00 81.44 186 ILE A N 1
ATOM 1426 C CA . ILE A 1 186 ? 8.202 -15.843 4.687 1.00 81.44 186 ILE A CA 1
ATOM 1427 C C . ILE A 1 186 ? 8.009 -16.644 3.409 1.00 81.44 186 ILE A C 1
ATOM 1429 O O . ILE A 1 186 ? 8.508 -16.275 2.348 1.00 81.44 186 ILE A O 1
ATOM 1433 N N . ASP A 1 187 ? 7.270 -17.738 3.542 1.00 80.31 187 ASP A N 1
ATOM 1434 C CA . ASP A 1 187 ? 6.857 -18.559 2.416 1.00 80.31 187 ASP A CA 1
ATOM 1435 C C . ASP A 1 187 ? 5.558 -17.984 1.848 1.00 80.31 187 ASP A C 1
ATOM 1437 O O . ASP A 1 187 ? 4.536 -17.931 2.545 1.00 80.31 187 ASP A O 1
ATOM 1441 N N . PHE A 1 188 ? 5.619 -17.479 0.619 1.00 83.38 188 PHE A N 1
ATOM 1442 C CA . PHE A 1 188 ? 4.457 -16.929 -0.067 1.00 83.38 188 PHE A CA 1
ATOM 1443 C C . PHE A 1 188 ? 3.823 -18.003 -0.955 1.00 83.38 188 PHE A C 1
ATOM 1445 O O . PHE A 1 188 ? 4.531 -18.842 -1.507 1.00 83.38 188 PHE A O 1
ATOM 1452 N N . PRO A 1 189 ? 2.490 -17.998 -1.097 1.00 84.25 189 PRO A N 1
ATOM 1453 C CA . PRO A 1 189 ? 1.801 -18.897 -2.012 1.00 84.25 189 PRO A CA 1
ATOM 1454 C C . PRO A 1 189 ? 2.321 -18.815 -3.460 1.00 84.25 189 PRO A C 1
ATOM 1456 O O . PRO A 1 189 ? 2.595 -17.723 -3.952 1.00 84.25 189 PRO A O 1
ATOM 1459 N N . ASP A 1 190 ? 2.362 -19.958 -4.156 1.00 83.69 190 ASP A N 1
ATOM 1460 C CA . ASP A 1 190 ? 2.845 -20.075 -5.546 1.00 83.69 190 ASP A CA 1
ATOM 1461 C C . ASP A 1 190 ? 2.037 -19.241 -6.565 1.00 83.69 190 ASP A C 1
ATOM 1463 O O . ASP A 1 190 ? 2.478 -19.043 -7.695 1.00 83.69 190 ASP A O 1
ATOM 1467 N N . ASP A 1 191 ? 0.830 -18.786 -6.205 1.00 82.19 191 ASP A N 1
ATOM 1468 C CA . ASP A 1 191 ? -0.017 -17.927 -7.043 1.00 82.19 191 ASP A CA 1
ATOM 1469 C C . ASP A 1 191 ? 0.417 -16.454 -7.064 1.00 82.19 191 ASP A C 1
ATOM 1471 O O . ASP A 1 191 ? -0.168 -15.663 -7.803 1.00 82.19 191 ASP A O 1
ATOM 1475 N N . ILE A 1 192 ? 1.411 -16.076 -6.259 1.00 84.44 192 ILE A N 1
ATOM 1476 C CA . ILE A 1 192 ? 1.898 -14.702 -6.143 1.00 84.44 192 ILE A CA 1
ATOM 1477 C C . ILE A 1 192 ? 3.224 -14.584 -6.885 1.00 84.44 192 ILE A C 1
ATOM 1479 O O . ILE A 1 192 ? 4.175 -15.299 -6.579 1.00 84.44 192 ILE A O 1
ATOM 1483 N N . ASP A 1 193 ? 3.301 -13.639 -7.818 1.00 85.00 193 ASP A N 1
ATOM 1484 C CA . ASP A 1 193 ? 4.560 -13.272 -8.457 1.00 85.00 193 ASP A CA 1
ATOM 1485 C C . ASP A 1 193 ? 5.250 -12.166 -7.649 1.00 85.00 193 ASP A C 1
ATOM 1487 O O . ASP A 1 193 ? 4.697 -11.075 -7.457 1.00 85.00 193 ASP A O 1
ATOM 1491 N N . TYR A 1 194 ? 6.431 -12.467 -7.109 1.00 89.44 194 TYR A N 1
ATOM 1492 C CA . TYR A 1 194 ? 7.156 -11.550 -6.239 1.00 89.44 194 TYR A CA 1
ATOM 1493 C C . TYR A 1 194 ? 8.673 -11.668 -6.357 1.00 89.44 194 TYR A C 1
ATOM 1495 O O . TYR A 1 194 ? 9.232 -12.727 -6.646 1.00 89.44 194 TYR A O 1
ATOM 1503 N N . GLU A 1 195 ? 9.354 -10.573 -6.034 1.00 89.81 195 GLU A N 1
ATOM 1504 C CA . GLU A 1 195 ? 10.806 -10.524 -5.886 1.00 89.81 195 GLU A CA 1
ATOM 1505 C C . GLU A 1 195 ? 11.220 -9.810 -4.596 1.00 89.81 195 GLU A C 1
ATOM 1507 O O . GLU A 1 195 ? 10.463 -9.020 -4.034 1.00 89.81 195 GLU A O 1
ATOM 1512 N N . PHE A 1 196 ? 12.441 -10.065 -4.117 1.00 90.88 196 PHE A N 1
ATOM 1513 C CA . PHE A 1 196 ? 12.995 -9.363 -2.958 1.00 90.88 196 PHE A CA 1
ATOM 1514 C C . PHE A 1 196 ? 14.012 -8.311 -3.375 1.00 90.88 196 PHE A C 1
ATOM 1516 O O . PHE A 1 196 ? 14.959 -8.601 -4.109 1.00 90.88 196 PHE A O 1
ATOM 152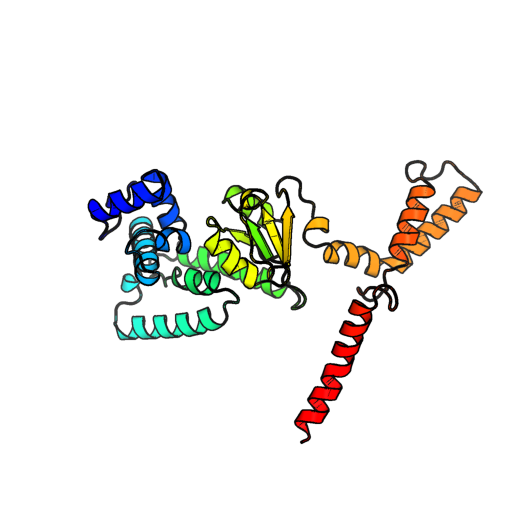3 N N . LEU A 1 197 ? 13.883 -7.115 -2.808 1.00 89.50 197 LEU A N 1
ATOM 1524 C CA . LEU A 1 197 ? 14.749 -5.988 -3.107 1.00 89.50 197 LEU A CA 1
ATOM 1525 C C . LEU A 1 197 ? 15.217 -5.275 -1.834 1.00 89.50 197 LEU A C 1
ATOM 1527 O O . LEU A 1 197 ? 14.437 -4.944 -0.939 1.00 89.50 197 LEU A O 1
ATOM 1531 N N . ASP A 1 198 ? 16.520 -4.993 -1.762 1.00 89.75 198 ASP A N 1
ATOM 1532 C CA . ASP A 1 198 ? 17.087 -4.137 -0.717 1.00 89.75 198 ASP A CA 1
ATOM 1533 C C . ASP A 1 198 ? 16.789 -2.667 -1.040 1.00 89.75 198 ASP A C 1
ATOM 1535 O O . ASP A 1 198 ? 17.481 -2.021 -1.833 1.00 89.75 198 ASP A O 1
ATOM 1539 N N . LEU A 1 199 ? 15.771 -2.117 -0.380 1.00 86.81 199 LEU A N 1
ATOM 1540 C CA . LEU A 1 199 ? 15.268 -0.762 -0.611 1.00 86.81 199 LEU A CA 1
ATOM 1541 C C . LEU A 1 199 ? 16.310 0.340 -0.380 1.00 86.81 199 LEU A C 1
ATOM 1543 O O . LEU A 1 199 ? 16.185 1.421 -0.965 1.00 86.81 199 LEU A O 1
ATOM 1547 N N . LYS A 1 200 ? 17.355 0.083 0.422 1.00 85.94 200 LYS A N 1
ATOM 1548 C CA . LYS A 1 200 ? 18.440 1.049 0.673 1.00 85.94 200 LYS A CA 1
ATOM 1549 C C . LYS A 1 200 ? 19.379 1.175 -0.522 1.00 85.94 200 LYS A C 1
ATOM 1551 O O . LYS A 1 200 ? 19.965 2.238 -0.726 1.00 85.94 200 LYS A O 1
ATOM 1556 N N . ARG A 1 201 ? 19.517 0.107 -1.309 1.00 88.00 201 ARG A N 1
ATOM 1557 C CA . ARG A 1 201 ? 20.412 0.027 -2.476 1.00 88.00 201 ARG A CA 1
ATOM 1558 C C . ARG A 1 201 ? 19.665 0.008 -3.806 1.00 88.00 201 ARG A C 1
ATOM 1560 O O . ARG A 1 201 ? 20.307 0.155 -4.837 1.00 88.00 201 ARG A O 1
ATOM 1567 N N . ALA A 1 202 ? 18.344 -0.134 -3.760 1.00 87.38 202 ALA A N 1
ATOM 1568 C CA . ALA A 1 202 ? 17.470 -0.174 -4.917 1.00 87.38 202 ALA A CA 1
ATOM 1569 C C . ALA A 1 202 ? 17.624 1.066 -5.806 1.00 87.38 202 ALA A C 1
ATOM 1571 O O . ALA A 1 202 ? 17.573 2.208 -5.325 1.00 87.38 202 ALA A O 1
ATOM 1572 N N . GLU A 1 203 ? 17.756 0.824 -7.105 1.00 86.44 203 GLU A N 1
ATOM 1573 C CA . GLU A 1 203 ? 17.706 1.838 -8.154 1.00 86.44 203 GLU A CA 1
ATOM 1574 C C . GLU A 1 203 ? 16.335 1.834 -8.845 1.00 86.44 203 GLU A C 1
ATOM 1576 O O . GLU A 1 203 ? 15.621 0.834 -8.834 1.00 86.44 203 GLU A O 1
ATOM 1581 N N . THR A 1 204 ? 15.950 2.960 -9.458 1.00 82.88 204 THR A N 1
ATOM 1582 C CA . THR A 1 204 ? 14.621 3.118 -10.079 1.00 82.88 204 THR A CA 1
ATOM 1583 C C . THR A 1 204 ? 14.338 2.057 -11.139 1.00 82.88 204 THR A C 1
ATOM 1585 O O . THR A 1 204 ? 13.215 1.577 -11.202 1.00 82.88 204 THR A O 1
ATOM 1588 N N . TRP A 1 205 ? 15.339 1.667 -11.933 1.00 81.25 205 TRP A N 1
ATOM 1589 C CA . TRP A 1 205 ? 15.178 0.683 -13.008 1.00 81.25 205 TRP A CA 1
ATOM 1590 C C . TRP A 1 205 ? 14.848 -0.724 -12.505 1.00 81.25 205 TRP A C 1
ATOM 1592 O O . TRP A 1 205 ? 14.276 -1.502 -13.250 1.00 81.25 205 TRP A O 1
ATOM 1602 N N . GLN A 1 206 ? 15.209 -1.054 -11.262 1.00 83.81 206 GLN A N 1
ATOM 1603 C CA . GLN A 1 206 ? 14.863 -2.346 -10.662 1.00 83.81 206 GLN A CA 1
ATOM 1604 C C . GLN A 1 206 ? 13.396 -2.381 -10.245 1.00 83.81 206 GLN A C 1
ATOM 1606 O O . GLN A 1 206 ? 12.794 -3.437 -10.210 1.00 83.81 206 GLN A O 1
ATOM 1611 N N . VAL A 1 207 ? 12.838 -1.216 -9.911 1.00 83.06 207 VAL A N 1
ATOM 1612 C CA . VAL A 1 207 ? 11.481 -1.093 -9.374 1.00 83.06 207 VAL A CA 1
ATOM 1613 C C . VAL A 1 207 ? 10.463 -0.766 -10.461 1.00 83.06 207 VAL A C 1
ATOM 1615 O O . VAL A 1 207 ? 9.318 -1.196 -10.391 1.00 83.06 207 VAL A O 1
ATOM 1618 N N . VAL A 1 208 ? 10.873 0.052 -11.429 1.00 79.94 208 VAL A N 1
ATOM 1619 C CA . VAL A 1 208 ? 10.049 0.546 -12.537 1.00 79.94 208 VAL A CA 1
ATOM 1620 C C . VAL A 1 208 ? 10.917 0.581 -13.798 1.00 79.94 208 VAL A C 1
ATOM 1622 O O . VAL A 1 208 ? 11.324 1.669 -14.239 1.00 79.94 208 VAL A O 1
ATOM 1625 N N . PRO A 1 209 ? 11.307 -0.589 -14.339 1.00 77.69 209 PRO A N 1
ATOM 1626 C CA . PRO A 1 209 ? 12.162 -0.665 -15.524 1.00 77.69 209 PRO A CA 1
ATOM 1627 C C . PRO A 1 209 ? 11.553 0.075 -16.718 1.00 77.69 209 PRO A C 1
ATOM 1629 O O . PRO A 1 209 ? 12.271 0.735 -17.472 1.00 77.69 209 PRO A O 1
ATOM 1632 N N . GLU A 1 210 ? 10.228 0.061 -16.843 1.00 72.56 210 GLU A N 1
ATOM 1633 C CA . GLU A 1 210 ? 9.455 0.694 -17.913 1.00 72.56 210 GLU A CA 1
ATOM 1634 C C . GLU A 1 210 ? 9.767 2.187 -18.004 1.00 72.56 210 GLU A C 1
ATOM 1636 O O . GLU A 1 210 ? 9.914 2.734 -19.095 1.00 72.56 210 GLU A O 1
ATOM 1641 N N . LYS A 1 211 ? 9.954 2.862 -16.863 1.00 74.88 211 LYS A N 1
ATOM 1642 C CA . LYS A 1 211 ? 10.276 4.294 -16.836 1.00 74.88 211 LYS A CA 1
ATOM 1643 C C . LYS A 1 211 ? 11.606 4.600 -17.527 1.00 74.88 211 LYS A C 1
ATOM 1645 O O . LYS A 1 211 ? 11.709 5.610 -18.227 1.00 74.88 211 LYS A O 1
ATOM 1650 N N . GLU A 1 212 ? 12.614 3.758 -17.321 1.00 75.75 212 GLU A N 1
ATOM 1651 C CA . GLU A 1 212 ? 13.920 3.917 -17.964 1.00 75.75 212 GLU A CA 1
ATOM 1652 C C . GLU A 1 212 ? 13.865 3.469 -19.428 1.00 75.75 212 GLU A C 1
ATOM 1654 O O . GLU A 1 212 ? 14.378 4.159 -20.309 1.00 75.75 212 GLU A O 1
ATOM 1659 N N . LEU A 1 213 ? 13.163 2.373 -19.731 1.00 78.56 213 LEU A N 1
ATOM 1660 C CA . LEU A 1 213 ? 12.975 1.901 -21.107 1.00 78.56 213 LEU A CA 1
ATOM 1661 C C . LEU A 1 213 ? 12.218 2.919 -21.975 1.00 78.56 213 LEU A C 1
ATOM 1663 O O . LEU A 1 213 ? 12.569 3.125 -23.139 1.00 78.56 213 LEU A O 1
ATOM 1667 N N . VAL A 1 214 ? 11.239 3.631 -21.409 1.00 75.56 214 VAL A N 1
ATOM 1668 C CA . VAL A 1 214 ? 10.513 4.723 -22.079 1.00 75.56 214 VAL A CA 1
ATOM 1669 C C . VAL A 1 214 ? 11.447 5.870 -22.471 1.00 75.56 214 VAL A C 1
ATOM 1671 O O . VAL A 1 214 ? 11.256 6.490 -23.521 1.00 75.56 214 VAL A O 1
ATOM 1674 N N . PHE A 1 215 ? 12.474 6.168 -21.671 1.00 78.62 215 PHE A N 1
ATOM 1675 C CA . PHE A 1 215 ? 13.471 7.167 -22.052 1.00 78.62 215 PHE A CA 1
ATOM 1676 C C . PHE A 1 215 ? 14.226 6.734 -23.316 1.00 78.62 215 PHE A C 1
ATOM 1678 O O . PHE A 1 215 ? 14.362 7.534 -24.246 1.00 78.62 215 PHE A O 1
ATOM 1685 N N . PHE A 1 216 ? 14.682 5.481 -23.377 1.00 82.25 216 PHE A N 1
ATOM 1686 C CA . PHE A 1 216 ? 15.428 4.968 -24.528 1.00 82.25 216 PHE A CA 1
ATOM 1687 C C . PHE A 1 216 ? 14.560 4.842 -25.781 1.00 82.25 216 PHE A C 1
ATOM 1689 O O . PHE A 1 216 ? 14.976 5.310 -26.840 1.00 82.25 216 PHE A O 1
ATOM 1696 N N . SER A 1 217 ? 13.345 4.300 -25.670 1.00 80.19 217 SER A N 1
ATOM 1697 C CA . SER A 1 217 ? 12.431 4.147 -26.812 1.00 80.19 217 SER A CA 1
ATOM 1698 C C . SER A 1 217 ? 12.055 5.492 -27.441 1.00 80.19 217 SER A C 1
ATOM 1700 O O . SER A 1 217 ? 12.129 5.645 -28.660 1.00 80.19 217 SER A O 1
ATOM 1702 N N . ARG A 1 218 ? 11.763 6.521 -26.630 1.00 79.31 218 ARG A N 1
ATOM 1703 C CA . ARG A 1 218 ? 11.447 7.877 -27.126 1.00 79.31 218 ARG A CA 1
ATOM 1704 C C . ARG A 1 218 ? 12.621 8.580 -27.802 1.00 79.31 218 ARG A C 1
ATOM 1706 O O . ARG A 1 218 ? 12.406 9.459 -28.631 1.00 79.31 218 ARG A O 1
ATOM 1713 N N . ASN A 1 219 ? 13.851 8.239 -27.424 1.00 83.38 219 ASN A N 1
ATOM 1714 C CA . ASN A 1 219 ? 15.063 8.884 -27.930 1.00 83.38 219 ASN A CA 1
ATOM 1715 C C . ASN A 1 219 ? 15.856 7.992 -28.896 1.00 83.38 219 ASN A C 1
ATOM 1717 O O . ASN A 1 219 ? 16.989 8.335 -29.237 1.00 83.38 219 ASN A O 1
ATOM 1721 N N . LEU A 1 220 ? 15.278 6.878 -29.353 1.00 85.19 220 LEU A N 1
ATOM 1722 C CA . LEU A 1 220 ? 15.977 5.835 -30.102 1.00 85.19 220 LEU A CA 1
ATOM 1723 C C . LEU A 1 220 ? 16.685 6.379 -31.354 1.00 85.19 220 LEU A C 1
ATOM 1725 O O . LEU A 1 220 ? 17.877 6.139 -31.544 1.00 85.19 220 LEU A O 1
ATOM 1729 N N . ASP A 1 221 ? 15.999 7.199 -32.155 1.00 85.44 221 ASP A N 1
ATOM 1730 C CA . ASP A 1 221 ? 16.570 7.815 -33.363 1.00 85.44 221 ASP A CA 1
ATOM 1731 C C . ASP A 1 221 ? 17.735 8.765 -33.050 1.00 85.44 221 ASP A C 1
ATOM 1733 O O . ASP A 1 221 ? 18.764 8.764 -33.736 1.00 85.44 221 ASP A O 1
ATOM 1737 N N . SER A 1 222 ? 17.601 9.556 -31.983 1.00 90.12 222 SER A N 1
ATOM 1738 C CA . SER A 1 222 ? 18.638 10.482 -31.520 1.00 90.12 222 SER A CA 1
ATOM 1739 C C . SER A 1 222 ? 19.872 9.732 -31.021 1.00 90.12 222 SER A C 1
ATOM 1741 O O . SER A 1 222 ? 20.999 10.111 -31.345 1.00 90.12 222 SER A O 1
ATOM 1743 N N . ILE A 1 223 ? 19.673 8.645 -30.270 1.00 89.12 223 ILE A N 1
ATOM 1744 C CA . ILE A 1 223 ? 20.758 7.809 -29.744 1.00 89.12 223 ILE A CA 1
ATOM 1745 C C . ILE A 1 223 ? 21.480 7.097 -30.891 1.00 89.12 223 ILE A C 1
ATOM 1747 O O . ILE A 1 223 ? 22.707 7.157 -30.968 1.00 89.12 223 ILE A O 1
ATOM 1751 N N . ASN A 1 224 ? 20.739 6.508 -31.833 1.00 89.44 224 ASN A N 1
ATOM 1752 C CA . ASN A 1 224 ? 21.315 5.879 -33.023 1.00 89.44 224 ASN A CA 1
ATOM 1753 C C . ASN A 1 224 ? 22.123 6.882 -33.859 1.00 89.44 224 ASN A C 1
ATOM 1755 O O . ASN A 1 224 ? 23.245 6.587 -34.273 1.00 89.44 224 ASN A O 1
ATOM 1759 N N . SER A 1 225 ? 21.605 8.099 -34.041 1.00 91.19 225 SER A N 1
ATOM 1760 C CA . SER A 1 225 ? 22.322 9.179 -34.728 1.00 91.19 225 SER A CA 1
ATOM 1761 C C . SER A 1 225 ? 23.614 9.566 -34.000 1.00 91.19 225 SER A C 1
ATOM 1763 O O . SER A 1 225 ? 24.657 9.725 -34.635 1.00 91.19 225 SER A O 1
ATOM 1765 N N . ALA A 1 226 ? 23.583 9.666 -32.668 1.00 91.75 226 ALA A N 1
ATOM 1766 C CA . ALA A 1 226 ? 24.766 9.966 -31.864 1.00 91.75 226 ALA A CA 1
ATOM 1767 C C . ALA A 1 226 ? 25.827 8.855 -31.957 1.00 91.75 226 ALA A C 1
ATOM 1769 O O . ALA A 1 226 ? 27.013 9.155 -32.104 1.00 91.75 226 ALA A O 1
ATOM 1770 N N . ILE A 1 227 ? 25.412 7.583 -31.942 1.00 90.62 227 ILE A N 1
ATOM 1771 C CA . ILE A 1 227 ? 26.302 6.429 -32.137 1.00 90.62 227 ILE A CA 1
ATOM 1772 C C . ILE A 1 227 ? 26.966 6.487 -33.519 1.00 90.62 227 ILE A C 1
ATOM 1774 O O . ILE A 1 227 ? 28.171 6.252 -33.627 1.00 90.62 227 ILE A O 1
ATOM 1778 N N . LEU A 1 228 ? 26.216 6.828 -34.572 1.00 89.94 228 LEU A N 1
ATOM 1779 C CA . LEU A 1 228 ? 26.764 6.979 -35.923 1.00 89.94 228 LEU A CA 1
ATOM 1780 C C . LEU A 1 228 ? 27.810 8.097 -35.987 1.00 89.94 228 LEU A C 1
ATOM 1782 O O . LEU A 1 228 ? 28.913 7.867 -36.483 1.00 89.94 228 LEU A O 1
ATOM 1786 N N . VAL A 1 229 ? 27.505 9.275 -35.435 1.00 92.56 229 VAL A N 1
ATOM 1787 C CA . VAL A 1 229 ? 28.450 10.405 -35.378 1.00 92.56 229 VAL A CA 1
ATOM 1788 C C . VAL A 1 229 ? 29.714 10.020 -34.611 1.00 92.56 229 VAL A C 1
ATOM 1790 O O . VAL A 1 229 ? 30.821 10.276 -35.084 1.00 92.56 229 VAL A O 1
ATOM 1793 N N . LEU A 1 230 ? 29.569 9.353 -33.464 1.00 91.12 230 LEU A N 1
ATOM 1794 C CA . LEU A 1 230 ? 30.696 8.882 -32.662 1.00 91.12 230 LEU A CA 1
ATOM 1795 C C . LEU A 1 230 ? 31.584 7.910 -33.451 1.00 91.12 230 LEU A C 1
ATOM 1797 O O . LEU A 1 230 ? 32.804 8.079 -33.471 1.00 91.12 230 LEU A O 1
ATOM 1801 N N . LYS A 1 231 ? 30.983 6.939 -34.154 1.00 88.69 231 LYS A N 1
ATOM 1802 C CA . LYS A 1 231 ? 31.705 5.996 -35.024 1.00 88.69 231 LYS A CA 1
ATOM 1803 C C . LYS A 1 231 ? 32.450 6.720 -36.150 1.00 88.69 231 LYS A C 1
ATOM 1805 O O . LYS A 1 231 ? 33.599 6.383 -36.413 1.00 88.69 231 LYS A O 1
ATOM 1810 N N . MET A 1 232 ? 31.842 7.728 -36.780 1.00 92.19 232 MET A N 1
ATOM 1811 C CA . MET A 1 232 ? 32.486 8.516 -37.842 1.00 92.19 232 MET A CA 1
ATOM 1812 C C . MET A 1 232 ? 33.673 9.336 -37.323 1.00 92.19 232 MET A C 1
ATOM 1814 O O . MET A 1 232 ? 34.719 9.366 -37.965 1.00 92.19 232 MET A O 1
ATOM 1818 N N . ILE A 1 233 ? 33.552 9.970 -36.153 1.00 91.75 233 ILE A N 1
ATOM 1819 C CA . ILE A 1 233 ? 34.660 10.741 -35.565 1.00 91.75 233 ILE A CA 1
ATOM 1820 C C . ILE A 1 233 ? 35.815 9.806 -35.187 1.00 91.75 233 ILE A C 1
ATOM 1822 O O . ILE A 1 233 ? 36.970 10.107 -35.491 1.00 91.75 233 ILE A O 1
ATOM 1826 N N . ARG A 1 234 ? 35.517 8.635 -34.611 1.00 91.81 234 ARG A N 1
ATOM 1827 C CA . ARG A 1 234 ? 36.533 7.645 -34.215 1.00 91.81 234 ARG A CA 1
ATOM 1828 C C . ARG A 1 234 ? 37.319 7.030 -35.365 1.00 91.81 234 ARG A C 1
ATOM 1830 O O . ARG A 1 234 ? 38.425 6.550 -35.136 1.00 91.81 234 ARG A O 1
ATOM 1837 N N . GLN A 1 235 ? 36.805 7.086 -36.595 1.00 90.31 235 GLN A N 1
ATOM 1838 C CA . GLN A 1 235 ? 37.578 6.705 -37.786 1.00 90.31 235 GLN A CA 1
ATOM 1839 C C . GLN A 1 235 ? 38.779 7.631 -38.025 1.00 90.31 235 GLN A C 1
ATOM 1841 O O . GLN A 1 235 ? 39.757 7.213 -38.643 1.00 90.31 235 GLN A O 1
ATOM 1846 N N . HIS A 1 236 ? 38.714 8.874 -37.540 1.00 91.94 236 HIS A N 1
ATOM 1847 C CA . HIS A 1 236 ? 39.758 9.886 -37.713 1.00 91.94 236 HIS A CA 1
ATOM 1848 C C . HIS A 1 236 ? 40.509 10.205 -36.412 1.00 91.94 236 HIS A C 1
ATOM 1850 O O . HIS A 1 236 ? 41.694 10.525 -36.465 1.00 91.94 236 HIS A O 1
ATOM 1856 N N . ASP A 1 237 ? 39.845 10.091 -35.261 1.00 90.56 237 ASP A N 1
ATOM 1857 C CA . ASP A 1 237 ? 40.430 10.252 -33.928 1.00 90.56 237 ASP A CA 1
ATOM 1858 C C . ASP A 1 237 ? 39.943 9.137 -32.993 1.00 90.56 237 ASP A C 1
ATOM 1860 O O . ASP A 1 237 ? 38.895 9.237 -32.351 1.00 90.56 237 ASP A O 1
ATOM 1864 N N . SER A 1 238 ? 40.733 8.066 -32.889 1.00 82.94 238 SER A N 1
ATOM 1865 C CA . SER A 1 238 ? 40.409 6.910 -32.047 1.00 82.94 238 SER A CA 1
ATOM 1866 C C . SER A 1 238 ? 40.372 7.233 -30.547 1.00 82.94 238 SER A C 1
ATOM 1868 O O . SER A 1 238 ? 39.851 6.437 -29.770 1.00 82.94 238 SER A O 1
ATOM 1870 N N . GLY A 1 239 ? 40.940 8.367 -30.117 1.00 85.56 239 GLY A N 1
ATOM 1871 C CA . GLY A 1 239 ? 40.929 8.814 -28.721 1.00 85.56 239 GLY A CA 1
ATOM 1872 C C . GLY A 1 239 ? 39.675 9.602 -28.336 1.00 85.56 239 GLY A C 1
ATOM 1873 O O . GLY A 1 239 ? 39.440 9.848 -27.148 1.00 85.56 239 GLY A O 1
ATOM 1874 N N . PHE A 1 240 ? 38.851 9.987 -29.314 1.00 87.88 240 PHE A N 1
ATOM 1875 C CA . PHE A 1 240 ? 37.656 10.782 -29.075 1.00 87.88 240 PHE A CA 1
ATOM 1876 C C . PHE A 1 240 ? 36.644 10.031 -28.189 1.00 87.88 240 PHE A C 1
ATOM 1878 O O . PHE A 1 240 ? 36.229 8.900 -28.473 1.00 87.88 240 PHE A O 1
ATOM 1885 N N . CYS A 1 241 ? 36.230 10.676 -27.090 1.00 84.62 241 CYS A N 1
ATOM 1886 C CA . CYS A 1 241 ? 35.378 10.085 -26.052 1.00 84.62 241 CYS A CA 1
ATOM 1887 C C . CYS A 1 241 ? 35.932 8.769 -25.465 1.00 84.62 241 CYS A C 1
ATOM 1889 O O . CYS A 1 241 ? 35.174 7.826 -25.260 1.00 84.62 241 CYS A O 1
ATOM 1891 N N . GLY A 1 242 ? 37.233 8.694 -25.160 1.00 83.56 242 GLY A N 1
ATOM 1892 C CA . GLY A 1 242 ? 37.895 7.472 -24.667 1.00 83.56 242 GLY A CA 1
ATOM 1893 C C . GLY A 1 242 ? 37.315 6.812 -23.400 1.00 83.56 242 GLY A C 1
ATOM 1894 O O . GLY A 1 242 ? 37.658 5.673 -23.109 1.00 83.56 242 GLY A O 1
ATOM 1895 N N . ASN A 1 243 ? 36.413 7.480 -22.670 1.00 88.00 243 ASN A N 1
ATOM 1896 C CA . ASN A 1 243 ? 35.684 6.890 -21.538 1.00 88.00 243 ASN A CA 1
ATOM 1897 C C . ASN A 1 243 ? 34.584 5.898 -21.959 1.00 88.00 243 ASN A C 1
ATOM 1899 O O . ASN A 1 243 ? 34.114 5.136 -21.123 1.00 88.00 243 ASN A O 1
ATOM 1903 N N . VAL A 1 244 ? 34.150 5.929 -23.222 1.00 87.38 244 VAL A N 1
ATOM 1904 C CA . VAL A 1 244 ? 33.135 5.020 -23.773 1.00 87.38 244 VAL A CA 1
ATOM 1905 C C . VAL A 1 244 ? 33.843 4.039 -24.693 1.00 87.38 244 VAL A C 1
ATOM 1907 O O . VAL A 1 244 ? 34.361 4.440 -25.732 1.00 87.38 244 VAL A O 1
ATOM 1910 N N . THR A 1 245 ? 33.901 2.761 -24.351 1.00 88.44 245 THR A N 1
ATOM 1911 C CA . THR A 1 245 ? 34.586 1.774 -25.197 1.00 88.44 245 THR A CA 1
ATOM 1912 C C . THR A 1 245 ? 33.700 1.340 -26.365 1.00 88.44 245 THR A C 1
ATOM 1914 O O . THR A 1 245 ? 32.479 1.489 -26.323 1.00 88.44 245 THR A O 1
ATOM 1917 N N . ASP A 1 246 ? 34.288 0.777 -27.421 1.00 85.31 246 ASP A N 1
ATOM 1918 C CA . ASP A 1 246 ? 33.494 0.230 -28.533 1.00 85.31 246 ASP A CA 1
ATOM 1919 C C . ASP A 1 246 ? 32.594 -0.927 -28.069 1.00 85.31 246 ASP A C 1
ATOM 1921 O O . ASP A 1 246 ? 31.467 -1.061 -28.540 1.00 85.31 246 ASP A O 1
ATOM 1925 N N . LYS A 1 247 ? 33.031 -1.678 -27.049 1.00 87.69 247 LYS A N 1
ATOM 1926 C CA . LYS A 1 247 ? 32.223 -2.710 -26.389 1.00 87.69 247 LYS A CA 1
ATOM 1927 C C . LYS A 1 247 ? 30.976 -2.131 -25.711 1.00 87.69 247 LYS A C 1
ATOM 1929 O O . LYS A 1 247 ? 29.923 -2.764 -25.737 1.00 87.69 247 LYS A O 1
ATOM 1934 N N . ASP A 1 248 ? 31.074 -0.940 -25.119 1.00 87.75 248 ASP A N 1
ATOM 1935 C CA . ASP A 1 248 ? 29.920 -0.265 -24.509 1.00 87.75 248 ASP A CA 1
ATOM 1936 C C . ASP A 1 248 ? 28.913 0.169 -25.582 1.00 87.75 248 ASP A C 1
ATOM 1938 O O . ASP A 1 248 ? 27.707 0.015 -25.398 1.00 87.75 248 ASP A O 1
ATOM 1942 N N . ILE A 1 249 ? 29.406 0.644 -26.733 1.00 87.56 249 ILE A N 1
ATOM 1943 C CA . ILE A 1 249 ? 28.571 1.017 -27.884 1.00 87.56 249 ILE A CA 1
ATOM 1944 C C . ILE A 1 249 ? 27.879 -0.211 -28.476 1.00 87.56 249 ILE A C 1
ATOM 1946 O O . ILE A 1 249 ? 26.694 -0.136 -28.794 1.00 87.56 249 ILE A O 1
ATOM 1950 N N . GLU A 1 250 ? 28.590 -1.327 -28.637 1.00 87.56 250 GLU A N 1
ATOM 1951 C CA . GLU A 1 250 ? 28.010 -2.585 -29.120 1.00 87.56 250 GLU A CA 1
ATOM 1952 C C . GLU A 1 250 ? 26.929 -3.096 -28.170 1.00 87.56 250 GLU A C 1
ATOM 1954 O O . GLU A 1 250 ? 25.830 -3.420 -28.615 1.00 87.56 250 GLU A O 1
ATOM 1959 N N . ARG A 1 251 ? 27.201 -3.092 -26.859 1.00 87.12 251 ARG A N 1
ATOM 1960 C CA . ARG A 1 251 ? 26.230 -3.514 -25.845 1.00 87.12 251 ARG A CA 1
ATOM 1961 C C . ARG A 1 251 ? 24.982 -2.632 -25.848 1.00 87.12 251 ARG A C 1
ATOM 1963 O O . ARG A 1 251 ? 23.877 -3.159 -25.776 1.00 87.12 251 ARG A O 1
ATOM 1970 N N . LEU A 1 252 ? 25.155 -1.314 -25.953 1.00 85.88 252 LEU A N 1
ATOM 1971 C CA . LEU A 1 252 ? 24.039 -0.376 -26.057 1.00 85.88 252 LEU A CA 1
ATOM 1972 C C . LEU A 1 252 ? 23.252 -0.595 -27.353 1.00 85.88 252 LEU A C 1
ATOM 1974 O O . LEU A 1 252 ? 22.035 -0.691 -27.306 1.00 85.88 252 LEU A O 1
ATOM 1978 N N . SER A 1 253 ? 23.935 -0.710 -28.495 1.00 84.81 253 SER A N 1
ATOM 1979 C CA . SER A 1 253 ? 23.281 -0.897 -29.799 1.00 84.81 253 SER A CA 1
ATOM 1980 C C . SER A 1 253 ? 22.460 -2.186 -29.820 1.00 84.81 253 SER A C 1
ATOM 1982 O O . SER A 1 253 ? 21.297 -2.148 -30.198 1.00 84.81 253 SER A O 1
ATOM 1984 N N . SER A 1 254 ? 23.033 -3.293 -29.337 1.00 84.56 254 SER A N 1
ATOM 1985 C CA . SER A 1 254 ? 22.340 -4.580 -29.241 1.00 84.56 254 SER A CA 1
ATOM 1986 C C . SER A 1 254 ? 21.142 -4.519 -28.291 1.00 84.56 254 SER A C 1
ATOM 1988 O O . SER A 1 254 ? 20.095 -5.049 -28.628 1.00 84.56 254 SER A O 1
ATOM 1990 N N . GLY A 1 255 ? 21.243 -3.831 -27.147 1.00 80.44 255 GLY A N 1
ATOM 1991 C CA . GLY A 1 255 ? 20.101 -3.669 -26.238 1.00 80.44 255 GLY A CA 1
ATOM 1992 C C . GLY A 1 255 ? 18.982 -2.775 -26.791 1.00 80.44 255 GLY A C 1
ATOM 1993 O O . GLY A 1 255 ? 17.823 -2.945 -26.432 1.00 80.44 255 GLY A O 1
ATOM 1994 N N . LEU A 1 256 ? 19.308 -1.826 -27.675 1.00 82.31 256 LEU A N 1
ATOM 1995 C CA . LEU A 1 256 ? 18.322 -0.972 -28.347 1.00 82.31 256 LEU A CA 1
ATOM 1996 C C . LEU A 1 256 ? 17.644 -1.669 -29.537 1.00 82.31 256 LEU A C 1
ATOM 1998 O O . LEU A 1 256 ? 16.601 -1.199 -29.991 1.00 82.31 256 LEU A O 1
ATOM 2002 N N . GLU A 1 257 ? 18.212 -2.759 -30.064 1.00 78.50 257 GLU A N 1
ATOM 2003 C CA . GLU A 1 257 ? 17.626 -3.489 -31.195 1.00 78.50 257 GLU A CA 1
ATOM 2004 C C . GLU A 1 257 ? 16.271 -4.108 -30.848 1.00 78.50 257 GLU A C 1
ATOM 2006 O O . GLU A 1 257 ? 15.410 -4.155 -31.726 1.00 78.50 257 GLU A O 1
ATOM 2011 N N . ASP A 1 258 ? 16.047 -4.473 -29.587 1.00 73.81 258 ASP A N 1
ATOM 2012 C CA . ASP A 1 258 ? 14.802 -5.091 -29.119 1.00 73.81 258 ASP A CA 1
ATOM 2013 C C . ASP A 1 258 ? 13.687 -4.067 -28.828 1.00 73.81 258 ASP A C 1
ATOM 2015 O O . ASP A 1 258 ? 12.513 -4.428 -28.710 1.00 73.81 258 ASP A O 1
ATOM 2019 N N . LEU A 1 259 ? 14.022 -2.773 -28.763 1.00 73.19 259 LEU A N 1
ATOM 2020 C CA . LEU A 1 259 ? 13.074 -1.696 -28.468 1.00 73.19 259 LEU A CA 1
ATOM 2021 C C . LEU A 1 259 ? 12.460 -1.108 -29.743 1.00 73.19 259 LEU A C 1
ATOM 2023 O O . LEU A 1 259 ? 13.155 -0.818 -30.721 1.00 73.19 259 LEU A O 1
ATOM 2027 N N . SER A 1 260 ? 11.147 -0.880 -29.728 1.00 66.94 260 SER A N 1
ATOM 2028 C CA . SER A 1 260 ? 10.460 -0.093 -30.756 1.00 66.94 260 SER A CA 1
ATOM 2029 C C . SER A 1 260 ? 10.355 1.385 -30.350 1.00 66.94 260 SER A C 1
ATOM 2031 O O . SER A 1 260 ? 10.545 1.755 -29.191 1.00 66.94 260 SER A O 1
ATOM 2033 N N . SER A 1 261 ? 10.048 2.259 -31.310 1.00 59.50 261 SER A N 1
ATOM 2034 C CA . SER A 1 261 ? 9.858 3.696 -31.071 1.00 59.50 261 SER A CA 1
ATOM 2035 C C . SER A 1 261 ? 8.542 4.041 -30.353 1.00 59.50 261 SER A C 1
ATOM 2037 O O . SER A 1 261 ? 8.368 5.185 -29.934 1.00 59.50 261 SER A O 1
ATOM 2039 N N . SER A 1 262 ? 7.622 3.085 -30.182 1.00 54.19 262 SER A N 1
ATOM 2040 C CA . SER A 1 262 ? 6.287 3.289 -29.597 1.00 54.19 262 SER A CA 1
ATOM 2041 C C . SER A 1 262 ? 6.155 2.781 -28.156 1.00 54.19 262 SER A C 1
ATOM 2043 O O . SER A 1 262 ? 5.075 2.372 -27.766 1.00 54.19 262 SER A O 1
ATOM 2045 N N . SER A 1 263 ? 7.240 2.803 -27.372 1.00 52.41 263 SER A N 1
ATOM 2046 C CA . SER A 1 263 ? 7.345 2.269 -25.994 1.00 52.41 263 SER A CA 1
ATOM 2047 C C . SER A 1 263 ? 7.147 0.761 -25.805 1.00 52.41 263 SER A C 1
ATOM 2049 O O . SER A 1 263 ? 7.364 0.283 -24.698 1.00 52.41 263 SER A O 1
ATOM 2051 N N . ASP A 1 264 ? 6.858 0.014 -26.868 1.00 59.03 264 ASP A N 1
ATOM 2052 C CA . ASP A 1 264 ? 6.720 -1.444 -26.824 1.00 59.03 264 ASP A CA 1
ATOM 2053 C C . ASP A 1 264 ? 8.005 -2.161 -27.263 1.00 59.03 264 ASP A C 1
ATOM 2055 O O . ASP A 1 264 ? 8.831 -1.612 -28.008 1.00 59.03 264 ASP A O 1
ATOM 2059 N N . MET A 1 265 ? 8.164 -3.420 -26.853 1.00 64.69 265 MET A N 1
ATOM 2060 C CA . MET A 1 265 ? 9.152 -4.313 -27.467 1.00 64.69 265 MET A CA 1
ATOM 2061 C C . MET A 1 265 ? 8.807 -4.534 -28.945 1.00 64.69 265 MET A C 1
ATOM 2063 O O . MET A 1 265 ? 7.636 -4.513 -29.335 1.00 64.69 265 MET A O 1
ATOM 2067 N N . LYS A 1 266 ? 9.818 -4.728 -29.799 1.00 67.38 266 LYS A N 1
ATOM 2068 C CA . LYS A 1 266 ? 9.560 -5.105 -31.194 1.00 67.38 266 LYS A CA 1
ATOM 2069 C C . LYS A 1 266 ? 8.862 -6.463 -31.249 1.00 67.38 266 LYS A C 1
ATOM 2071 O O . LYS A 1 266 ? 9.191 -7.373 -30.492 1.00 67.38 266 LYS A O 1
ATOM 2076 N N . SER A 1 267 ? 7.954 -6.611 -32.211 1.00 62.84 267 SER A N 1
ATOM 2077 C CA . SER A 1 267 ? 7.334 -7.908 -32.465 1.00 62.84 267 SER A CA 1
ATOM 2078 C C . SER A 1 267 ? 8.381 -8.948 -32.873 1.00 62.84 267 SER A C 1
ATOM 2080 O O . SER A 1 267 ? 9.310 -8.637 -33.627 1.00 62.84 267 SER A O 1
ATOM 2082 N N . GLY A 1 268 ? 8.233 -10.173 -32.372 1.00 64.06 268 GLY A N 1
ATOM 2083 C CA . GLY A 1 268 ? 9.158 -11.284 -32.584 1.00 64.06 268 GLY A CA 1
ATOM 2084 C C . GLY A 1 268 ? 10.259 -11.421 -31.531 1.00 64.06 268 GLY A C 1
ATOM 2085 O O . GLY A 1 268 ? 11.068 -12.342 -31.650 1.00 64.06 268 GLY A O 1
ATOM 2086 N N . VAL A 1 269 ? 10.308 -10.540 -30.523 1.00 67.12 269 VAL A N 1
ATOM 2087 C CA . VAL A 1 269 ? 11.251 -10.660 -29.395 1.00 67.12 269 VAL A CA 1
ATOM 2088 C C . VAL A 1 269 ? 10.757 -11.682 -28.369 1.00 67.12 269 VAL A C 1
ATOM 2090 O O . VAL A 1 269 ? 11.546 -12.492 -27.888 1.00 67.12 269 VAL A O 1
ATOM 2093 N N . ASP A 1 270 ? 9.452 -11.701 -28.088 1.00 72.06 270 ASP A N 1
ATOM 2094 C CA . ASP A 1 270 ? 8.833 -12.669 -27.184 1.00 72.06 270 ASP A CA 1
ATOM 2095 C C . ASP A 1 270 ? 7.470 -13.122 -27.726 1.00 72.06 270 ASP A C 1
ATOM 2097 O O . ASP A 1 270 ? 6.567 -12.318 -27.963 1.00 72.06 270 ASP A O 1
ATOM 2101 N N . ALA A 1 271 ? 7.329 -14.436 -27.915 1.00 71.75 271 ALA A N 1
ATOM 2102 C CA . ALA A 1 271 ? 6.147 -15.036 -28.526 1.00 71.75 271 ALA A CA 1
ATOM 2103 C C . ALA A 1 271 ? 4.878 -14.901 -27.667 1.00 71.75 271 ALA A C 1
ATOM 2105 O O . ALA A 1 271 ? 3.771 -14.903 -28.210 1.00 71.75 271 ALA A O 1
ATOM 2106 N N . GLU A 1 272 ? 5.017 -14.805 -26.344 1.00 66.06 272 GLU A N 1
ATOM 2107 C CA . GLU A 1 272 ? 3.895 -14.625 -25.426 1.00 66.06 272 GLU A CA 1
ATOM 2108 C C . GLU A 1 272 ? 3.469 -13.155 -25.367 1.00 66.06 272 GLU A C 1
ATOM 2110 O O . GLU A 1 272 ? 2.271 -12.871 -25.412 1.00 66.06 272 GLU A O 1
ATOM 2115 N N . ILE A 1 273 ? 4.424 -12.219 -25.385 1.00 68.62 273 ILE A N 1
ATOM 2116 C CA . ILE A 1 273 ? 4.127 -10.784 -25.526 1.00 68.62 273 ILE A CA 1
ATOM 2117 C C . ILE A 1 273 ? 3.423 -10.525 -26.862 1.00 68.62 273 ILE A C 1
ATOM 2119 O O . ILE A 1 273 ? 2.363 -9.898 -26.879 1.00 68.62 273 ILE A O 1
ATOM 2123 N N . ASP A 1 274 ? 3.938 -11.081 -27.964 1.00 73.69 274 ASP A N 1
ATOM 2124 C CA . ASP A 1 274 ? 3.312 -10.992 -29.289 1.00 73.69 274 ASP A CA 1
ATOM 2125 C C . ASP A 1 274 ? 1.875 -11.542 -29.275 1.00 73.69 274 ASP A C 1
ATOM 2127 O O . ASP A 1 274 ? 0.953 -10.942 -29.841 1.00 73.69 274 ASP A O 1
ATOM 2131 N N . ARG A 1 275 ? 1.655 -12.681 -28.601 1.00 77.81 275 ARG A N 1
ATOM 2132 C CA . ARG A 1 275 ? 0.325 -13.286 -28.444 1.00 77.81 275 ARG A CA 1
ATOM 2133 C C . ARG A 1 275 ? -0.614 -12.359 -27.676 1.00 77.81 275 ARG A C 1
ATOM 2135 O O . ARG A 1 275 ? -1.743 -12.148 -28.122 1.00 77.81 275 ARG A O 1
ATOM 2142 N N . CYS A 1 276 ? -0.175 -11.810 -26.547 1.00 73.62 276 CYS A N 1
ATOM 2143 C CA . CYS A 1 276 ? -0.969 -10.909 -25.710 1.00 73.62 276 CYS A CA 1
ATOM 2144 C C . CYS A 1 276 ? -1.298 -9.594 -26.428 1.00 73.62 276 CYS A C 1
ATOM 2146 O O . CYS A 1 276 ? -2.461 -9.186 -26.437 1.00 73.62 276 CYS A O 1
ATOM 2148 N N . GLN A 1 277 ? -0.324 -8.985 -27.109 1.00 72.00 277 GLN A N 1
ATOM 2149 C CA . GLN A 1 277 ? -0.530 -7.794 -27.939 1.00 72.00 277 GLN A CA 1
ATOM 2150 C C . GLN A 1 277 ? -1.546 -8.059 -29.057 1.00 72.00 277 GLN A C 1
ATOM 2152 O O . GLN A 1 277 ? -2.453 -7.257 -29.286 1.00 72.00 277 GLN A O 1
ATOM 2157 N N . HIS A 1 278 ? -1.454 -9.216 -29.719 1.00 77.88 278 HIS A N 1
ATOM 2158 C CA . HIS A 1 278 ? -2.416 -9.607 -30.745 1.00 77.88 278 HIS A CA 1
ATOM 2159 C C . HIS A 1 278 ? -3.832 -9.799 -30.182 1.00 77.88 278 HIS A C 1
ATOM 2161 O O . HIS A 1 278 ? -4.809 -9.368 -30.801 1.00 77.88 278 HIS A O 1
ATOM 2167 N N . VAL A 1 279 ? -3.959 -10.421 -29.005 1.00 76.88 279 VAL A N 1
ATOM 2168 C CA . VAL A 1 279 ? -5.247 -10.604 -28.318 1.00 76.88 279 VAL A CA 1
ATOM 2169 C C . VAL A 1 279 ? -5.860 -9.258 -27.932 1.00 76.88 279 VAL A C 1
ATOM 2171 O O . VAL A 1 279 ? -7.041 -9.053 -28.204 1.00 76.88 279 VAL A O 1
ATOM 2174 N N . LEU A 1 280 ? -5.073 -8.335 -27.371 1.00 74.50 280 LEU A N 1
ATOM 2175 C CA . LEU A 1 280 ? -5.520 -6.981 -27.025 1.00 74.50 280 LEU A CA 1
ATOM 2176 C C . LEU A 1 280 ? -6.015 -6.215 -28.255 1.00 74.50 280 LEU A C 1
ATOM 2178 O O . LEU A 1 280 ? -7.131 -5.705 -28.248 1.00 74.50 280 LEU A O 1
ATOM 2182 N N . ALA A 1 281 ? -5.243 -6.217 -29.345 1.00 76.75 281 ALA A N 1
ATOM 2183 C CA . ALA A 1 281 ? -5.637 -5.571 -30.600 1.00 76.75 281 ALA A CA 1
ATOM 2184 C C . ALA A 1 281 ? -6.914 -6.178 -31.214 1.00 76.75 281 ALA A C 1
ATOM 2186 O O . ALA A 1 281 ? -7.636 -5.510 -31.950 1.00 76.75 281 ALA A O 1
ATOM 2187 N N . SER A 1 282 ? -7.197 -7.447 -30.911 1.00 77.62 282 SER A N 1
ATOM 2188 C CA . SER A 1 282 ? -8.387 -8.159 -31.383 1.00 77.62 282 SER A CA 1
ATOM 2189 C C . SER A 1 282 ? -9.595 -8.012 -30.448 1.00 77.62 282 SER A C 1
ATOM 2191 O O . SER A 1 282 ? -10.700 -8.410 -30.821 1.00 77.62 282 SER A O 1
ATOM 2193 N N . LEU A 1 283 ? -9.407 -7.483 -29.233 1.00 79.75 283 LEU A N 1
ATOM 2194 C CA . LEU A 1 283 ? -10.413 -7.486 -28.170 1.00 79.75 283 LEU A CA 1
ATOM 2195 C C . LEU A 1 283 ? -11.602 -6.579 -28.511 1.00 79.75 283 LEU A C 1
ATOM 2197 O O . LEU A 1 283 ? -12.749 -7.017 -28.417 1.00 79.75 283 LEU A O 1
ATOM 2201 N N . ASP A 1 284 ? -11.334 -5.363 -28.990 1.00 73.00 284 ASP A N 1
ATOM 2202 C CA . ASP A 1 284 ? -12.363 -4.391 -29.393 1.00 73.00 284 ASP A CA 1
ATOM 2203 C C . ASP A 1 284 ? -13.252 -4.934 -30.520 1.00 73.00 284 ASP A C 1
ATOM 2205 O O . ASP A 1 284 ? -14.477 -4.790 -30.508 1.00 73.00 284 ASP A O 1
ATOM 2209 N N . ASP A 1 285 ? -12.642 -5.649 -31.463 1.00 77.06 285 ASP A N 1
ATOM 2210 C CA . ASP A 1 285 ? -13.324 -6.295 -32.582 1.00 77.06 285 ASP A CA 1
ATOM 2211 C C . ASP A 1 285 ? -14.212 -7.468 -32.138 1.00 77.06 285 ASP A C 1
ATOM 2213 O O . ASP A 1 285 ? -15.213 -7.786 -32.792 1.00 77.06 285 ASP A O 1
ATOM 2217 N N . VAL A 1 286 ? -13.844 -8.155 -31.054 1.00 75.81 286 VAL A N 1
ATOM 2218 C CA . VAL A 1 286 ? -14.640 -9.237 -30.456 1.00 75.81 286 VAL A CA 1
ATOM 2219 C C . VAL A 1 286 ? -15.788 -8.661 -29.629 1.00 75.81 286 VAL A C 1
ATOM 2221 O O . VAL A 1 286 ? -16.924 -9.118 -29.776 1.00 75.81 286 VAL A O 1
ATOM 2224 N N . ILE A 1 287 ? -15.531 -7.626 -28.825 1.00 74.88 287 ILE A N 1
ATOM 2225 C CA . ILE A 1 287 ? -16.549 -6.928 -28.026 1.00 74.88 287 ILE A CA 1
ATOM 2226 C C . ILE A 1 287 ? -17.598 -6.295 -28.949 1.00 74.88 287 ILE A C 1
ATOM 2228 O O . ILE A 1 287 ? -18.790 -6.561 -28.798 1.00 74.88 287 ILE A O 1
ATOM 2232 N N . GLY A 1 288 ? -17.176 -5.579 -29.994 1.00 73.31 288 GLY A N 1
ATOM 2233 C CA . GLY A 1 288 ? -18.087 -4.967 -30.966 1.00 73.31 288 GLY A CA 1
ATOM 2234 C C . GLY A 1 288 ? -18.899 -5.973 -31.796 1.00 73.31 288 GLY A C 1
ATOM 2235 O O . GLY A 1 288 ? -19.940 -5.619 -32.359 1.00 73.31 288 GLY A O 1
ATOM 2236 N N . ARG A 1 289 ? -18.457 -7.237 -31.881 1.00 76.00 289 ARG A N 1
ATOM 2237 C CA . ARG A 1 289 ? -19.239 -8.343 -32.461 1.00 76.00 289 ARG A CA 1
ATOM 2238 C C . ARG A 1 289 ? -20.273 -8.898 -31.481 1.00 76.00 289 ARG A C 1
ATOM 2240 O O . ARG A 1 289 ? -21.369 -9.237 -31.920 1.00 76.00 289 ARG A O 1
ATOM 2247 N N . MET A 1 290 ? -19.940 -8.968 -30.194 1.00 68.88 290 MET A N 1
ATOM 2248 C CA . MET A 1 290 ? -20.839 -9.421 -29.126 1.00 68.88 290 MET A CA 1
ATOM 2249 C C . MET A 1 290 ? -21.956 -8.407 -28.835 1.00 68.88 290 MET A C 1
ATOM 2251 O O . MET A 1 290 ? -23.087 -8.813 -28.614 1.00 68.88 290 MET A O 1
ATOM 2255 N N . GLU A 1 291 ? -21.689 -7.099 -28.910 1.00 65.50 291 GLU A N 1
ATOM 2256 C CA . GLU A 1 291 ? -22.703 -6.046 -28.689 1.00 65.50 291 GLU A CA 1
ATOM 2257 C C . GLU A 1 291 ? -23.754 -5.929 -29.811 1.00 65.50 291 GLU A C 1
ATOM 2259 O O . GLU A 1 291 ? -24.768 -5.249 -29.655 1.00 65.50 291 GLU A O 1
ATOM 2264 N N . LYS A 1 292 ? -23.513 -6.565 -30.965 1.00 57.00 292 LYS A N 1
ATOM 2265 C CA . LYS A 1 292 ? -24.431 -6.582 -32.118 1.00 57.00 292 LYS A CA 1
ATOM 2266 C C . LYS A 1 292 ? -25.310 -7.838 -32.191 1.00 57.00 292 LYS A C 1
ATOM 2268 O O . LYS A 1 292 ? -26.093 -7.944 -33.138 1.00 57.00 292 LYS A O 1
ATOM 2273 N N . GLN A 1 293 ? -25.165 -8.774 -31.250 1.00 46.06 293 GLN A N 1
ATOM 2274 C CA . GLN A 1 293 ? -26.071 -9.916 -31.059 1.00 46.06 293 GLN A CA 1
ATOM 2275 C C . GLN A 1 293 ? -27.138 -9.593 -30.016 1.00 46.06 293 GLN A C 1
ATOM 2277 O O . GLN A 1 293 ? -28.282 -10.056 -30.225 1.00 46.06 293 GLN A O 1
#

Secondary structure (DSSP, 8-state):
---SGGGSTT--HHHHHHHHHHHSSHHHHHHHHHHT-HHHHHTSTT--HHHHHHHHHHHHHHHHT--HHHH--SHHHHHHHHHHHHHHHTT-SSHHHHHHHTT--PPPGGGHHHHHHHHHHHHHHHHHHTTS-SS--EEEEESSHHHHHHHTTSSSEEEE--SHHHHHHHHTTSSEEEEEGGGTTS---TT--EEEE-TTT--HHHH-HHHHHHHHHHTHHHHHHHHHHHHHHHTT-TTTTTTS-HHHHHHHHHHHHTB-TTSSBPTTS-HHHHHHHHHHHHHHHHHHHHTT-